Protein AF-0000000083457248 (afdb_homodimer)

Structure (mmCIF, N/CA/C/O backbone):
data_AF-0000000083457248-model_v1
#
loop_
_entity.id
_entity.type
_entity.pdbx_description
1 polymer 'Phospholipase A2 domain-containing protein'
#
loop_
_atom_site.group_PDB
_atom_site.id
_atom_site.type_symbol
_atom_site.label_atom_id
_atom_site.label_alt_id
_atom_site.label_comp_id
_atom_site.label_asym_id
_atom_site.label_entity_id
_atom_site.label_seq_id
_atom_site.pdbx_PDB_ins_code
_atom_site.Cartn_x
_atom_site.Cartn_y
_atom_site.Cartn_z
_atom_site.occupancy
_atom_site.B_iso_or_equiv
_atom_site.auth_seq_id
_atom_site.auth_comp_id
_atom_site.auth_asym_id
_atom_site.auth_atom_id
_atom_site.pdbx_PDB_model_num
ATOM 1 N N . MET A 1 1 ? 19.796 -11.471 4.676 1 51.72 1 MET A N 1
ATOM 2 C CA . MET A 1 1 ? 18.587 -11.641 5.477 1 51.72 1 MET A CA 1
ATOM 3 C C . MET A 1 1 ? 18.603 -10.715 6.689 1 51.72 1 MET A C 1
ATOM 5 O O . MET A 1 1 ? 17.587 -10.101 7.019 1 51.72 1 MET A O 1
ATOM 9 N N . GLU A 1 2 ? 19.819 -10.487 7.198 1 49.94 2 GLU A N 1
ATOM 10 C CA . GLU A 1 2 ? 19.95 -9.686 8.412 1 49.94 2 GLU A CA 1
ATOM 11 C C . GLU A 1 2 ? 19.546 -8.236 8.163 1 49.94 2 GLU A C 1
ATOM 13 O O . GLU A 1 2 ? 18.807 -7.647 8.955 1 49.94 2 GLU A O 1
ATOM 18 N N . ASN A 1 3 ? 19.919 -7.74 7.023 1 48.48 3 ASN A N 1
ATOM 19 C CA . ASN A 1 3 ? 19.598 -6.353 6.705 1 48.48 3 ASN A CA 1
ATOM 20 C C . ASN A 1 3 ? 18.102 -6.163 6.469 1 48.48 3 ASN A C 1
ATOM 22 O O . ASN A 1 3 ? 17.52 -5.171 6.909 1 48.48 3 ASN A O 1
ATOM 26 N N . ALA A 1 4 ? 17.496 -7.08 5.752 1 47.05 4 ALA A N 1
ATOM 27 C CA . ALA A 1 4 ? 16.052 -7.022 5.54 1 47.05 4 ALA A CA 1
ATOM 28 C C . ALA A 1 4 ? 15.299 -7.086 6.866 1 47.05 4 ALA A C 1
ATOM 30 O O . ALA A 1 4 ? 14.347 -6.334 7.084 1 47.05 4 ALA A O 1
ATOM 31 N N . VAL A 1 5 ? 15.745 -7.995 7.803 1 49.68 5 VAL A N 1
ATOM 32 C CA . VAL A 1 5 ? 15.13 -8.13 9.119 1 49.68 5 VAL A CA 1
ATOM 33 C C . VAL A 1 5 ? 15.301 -6.833 9.906 1 49.68 5 VAL A C 1
ATOM 35 O O . VAL A 1 5 ? 14.373 -6.383 10.583 1 49.68 5 VAL A O 1
ATOM 38 N N . LYS A 1 6 ? 16.463 -6.206 9.803 1 52.45 6 LYS A N 1
ATOM 39 C CA . LYS A 1 6 ? 16.695 -4.928 10.47 1 52.45 6 LYS A CA 1
ATOM 40 C C . LYS A 1 6 ? 15.748 -3.853 9.943 1 52.45 6 LYS A C 1
ATOM 42 O O . LYS A 1 6 ? 15.225 -3.047 10.714 1 52.45 6 LYS A O 1
ATOM 47 N N . VAL A 1 7 ? 15.564 -3.855 8.75 1 45.44 7 VAL A N 1
ATOM 48 C CA . VAL A 1 7 ? 14.623 -2.915 8.151 1 45.44 7 VAL A CA 1
ATOM 49 C C . VAL A 1 7 ? 13.222 -3.161 8.707 1 45.44 7 VAL A C 1
ATOM 51 O O . VAL A 1 7 ? 12.578 -2.24 9.215 1 45.44 7 VAL A O 1
ATOM 54 N N . LEU A 1 8 ? 12.804 -4.399 8.72 1 50.42 8 LEU A N 1
ATOM 55 C CA . LEU A 1 8 ? 11.463 -4.733 9.188 1 50.42 8 LEU A CA 1
ATOM 56 C C . LEU A 1 8 ? 11.296 -4.371 10.66 1 50.42 8 LEU A C 1
ATOM 58 O O . LEU A 1 8 ? 10.253 -3.851 11.061 1 50.42 8 LEU A O 1
ATOM 62 N N . ASN A 1 9 ? 12.305 -4.613 11.473 1 51.41 9 ASN A N 1
ATOM 63 C CA . ASN A 1 9 ? 12.279 -4.27 12.891 1 51.41 9 ASN A CA 1
ATOM 64 C C . ASN A 1 9 ? 12.183 -2.761 13.1 1 51.41 9 ASN A C 1
ATOM 66 O O . ASN A 1 9 ? 11.45 -2.298 13.976 1 51.41 9 ASN A O 1
ATOM 70 N N . LYS A 1 10 ? 13.002 -1.998 12.481 1 47.36 10 LYS A N 1
ATOM 71 C CA . LYS A 1 10 ? 12.948 -0.542 12.575 1 47.36 10 LYS A CA 1
ATOM 72 C C . LYS A 1 10 ? 11.576 -0.015 12.167 1 47.36 10 LYS A C 1
ATOM 74 O O . LYS A 1 10 ? 11.034 0.886 12.811 1 47.36 10 LYS A O 1
ATOM 79 N N . LEU A 1 11 ? 11.058 -0.608 11.217 1 48.73 11 LEU A N 1
ATOM 80 C CA . LEU A 1 11 ? 9.73 -0.2 10.772 1 48.73 11 LEU A CA 1
ATOM 81 C C . LEU A 1 11 ? 8.672 -0.574 11.804 1 48.73 11 LEU A C 1
ATOM 83 O O . LEU A 1 11 ? 7.703 0.163 12 1 48.73 11 LEU A O 1
ATOM 87 N N . SER A 1 12 ? 8.696 -1.673 12.53 1 50.08 12 SER A N 1
ATOM 88 C CA . SER A 1 12 ? 7.761 -2.109 13.562 1 50.08 12 SER A CA 1
ATOM 89 C C . SER A 1 12 ? 7.806 -1.186 14.775 1 50.08 12 SER A C 1
ATOM 91 O O . SER A 1 12 ? 6.822 -1.066 15.507 1 50.08 12 SER A O 1
ATOM 93 N N . GLU A 1 13 ? 8.868 -0.61 15.12 1 46.78 13 GLU A N 1
ATOM 94 C CA . GLU A 1 13 ? 8.998 0.316 16.241 1 46.78 13 GLU A CA 1
ATOM 95 C C . GLU A 1 13 ? 8.121 1.549 16.042 1 46.78 13 GLU A C 1
ATOM 97 O O . GLU A 1 13 ? 7.734 2.204 17.012 1 46.78 13 GLU A O 1
ATOM 102 N N . VAL A 1 14 ? 7.92 1.913 14.991 1 41.37 14 VAL A N 1
ATOM 103 C CA . VAL A 1 14 ? 7.097 3.089 14.731 1 41.37 14 VAL A CA 1
ATOM 104 C C . VAL A 1 14 ? 5.629 2.761 14.994 1 41.37 14 VAL A C 1
ATOM 106 O O . VAL A 1 14 ? 4.819 3.66 15.231 1 41.37 14 VAL A O 1
ATOM 109 N N . GLN A 1 15 ? 5.268 1.476 15.22 1 46.88 15 GLN A N 1
ATOM 110 C CA . GLN A 1 15 ? 3.876 1.071 15.384 1 46.88 15 GLN A CA 1
ATOM 111 C C . GLN A 1 15 ? 3.34 1.486 16.752 1 46.88 15 GLN A C 1
ATOM 113 O O . GLN A 1 15 ? 2.126 1.559 16.952 1 46.88 15 GLN A O 1
ATOM 118 N N . GLY A 1 16 ? 4.149 1.841 17.706 1 41.13 16 GLY A N 1
ATOM 119 C CA . GLY A 1 16 ? 3.659 2.16 19.037 1 41.13 16 GLY A CA 1
ATOM 120 C C . GLY A 1 16 ? 2.771 3.39 19.067 1 41.13 16 GLY A C 1
ATOM 121 O O . GLY A 1 16 ? 2.159 3.695 20.093 1 41.13 16 GLY A O 1
ATOM 122 N N . HIS A 1 17 ? 2.788 4.233 18.111 1 49.36 17 HIS A N 1
ATOM 123 C CA . HIS A 1 17 ? 1.89 5.372 18.264 1 49.36 17 HIS A CA 1
ATOM 124 C C . HIS A 1 17 ? 0.717 5.283 17.294 1 49.36 17 HIS A C 1
ATOM 126 O O . HIS A 1 17 ? 0.671 6.012 16.3 1 49.36 17 HIS A O 1
ATOM 132 N N . ILE A 1 18 ? -0.181 4.401 17.653 1 53.66 18 ILE A N 1
ATOM 133 C CA . ILE A 1 18 ? -1.34 3.949 16.892 1 53.66 18 ILE A CA 1
ATOM 134 C C . ILE A 1 18 ? -2.168 5.153 16.449 1 53.66 18 ILE A C 1
ATOM 136 O O . ILE A 1 18 ? -2.651 5.199 15.315 1 53.66 18 ILE A O 1
ATOM 140 N N . SER A 1 19 ? -2.276 6.121 17.368 1 56.09 19 SER A N 1
ATOM 141 C CA . SER A 1 19 ? -3.11 7.267 17.02 1 56.09 19 SER A CA 1
ATOM 142 C C . SER A 1 19 ? -2.55 8.011 15.812 1 56.09 19 SER A C 1
ATOM 144 O O . SER A 1 19 ? -3.308 8.5 14.971 1 56.09 19 SER A O 1
ATOM 146 N N . SER A 1 20 ? -1.204 8.115 15.774 1 56.7 20 SER A N 1
ATOM 147 C CA . SER A 1 20 ? -0.611 8.902 14.699 1 56.7 20 SER A CA 1
ATOM 148 C C . SER A 1 20 ? -0.716 8.179 13.36 1 56.7 20 SER A C 1
ATOM 150 O O . SER A 1 20 ? -0.696 8.813 12.303 1 56.7 20 SER A O 1
ATOM 152 N N . ILE A 1 21 ? -0.746 6.907 13.519 1 58.06 21 ILE A N 1
ATOM 153 C CA . ILE A 1 21 ? -0.789 6.174 12.259 1 58.06 21 ILE A CA 1
ATOM 154 C C . ILE A 1 21 ? -2.232 6.065 11.773 1 58.06 21 ILE A C 1
ATOM 156 O O . ILE A 1 21 ? -2.479 5.817 10.591 1 58.06 21 ILE A O 1
ATOM 160 N N . ALA A 1 22 ? -3.116 6.318 12.758 1 57.24 22 ALA A N 1
ATOM 161 C CA . ALA A 1 22 ? -4.524 6.234 12.378 1 57.24 22 ALA A CA 1
ATOM 162 C C . ALA A 1 22 ? -4.936 7.434 11.532 1 57.24 22 ALA A C 1
ATOM 164 O O . ALA A 1 22 ? -6.011 7.436 10.927 1 57.24 22 ALA A O 1
ATOM 165 N N . GLU A 1 23 ? -4.025 8.552 11.608 1 55.45 23 GLU A N 1
ATOM 166 C CA . GLU A 1 23 ? -4.466 9.795 10.982 1 55.45 23 GLU A CA 1
ATOM 167 C C . GLU A 1 23 ? -5.166 9.526 9.654 1 55.45 23 GLU A C 1
ATOM 169 O O . GLU A 1 23 ? -4.761 8.638 8.901 1 55.45 23 GLU A O 1
ATOM 174 N N . GLU A 1 24 ? -6.515 10.035 9.577 1 54.25 24 GLU A N 1
ATOM 175 C CA . GLU A 1 24 ? -7.751 9.928 8.807 1 54.25 24 GLU A CA 1
ATOM 176 C C . GLU A 1 24 ? -7.478 10.027 7.309 1 54.25 24 GLU A C 1
ATOM 178 O O . GLU A 1 24 ? -7.677 9.06 6.571 1 54.25 24 GLU A O 1
ATOM 183 N N . GLU A 1 25 ? -7.457 11.24 6.719 1 62.24 25 GLU A N 1
ATOM 184 C CA . GLU A 1 25 ? -7.386 11.548 5.294 1 62.24 25 GLU A CA 1
ATOM 185 C C . GLU A 1 25 ? -5.989 12.018 4.899 1 62.24 25 GLU A C 1
ATOM 187 O O . GLU A 1 25 ? -5.51 13.04 5.395 1 62.24 25 GLU A O 1
ATOM 192 N N . CYS A 1 26 ? -5.201 11.1 4.423 1 83.27 26 CYS A N 1
ATOM 193 C CA . CYS A 1 26 ? -3.853 11.499 4.036 1 83.27 26 CYS A CA 1
ATOM 194 C C . CYS A 1 26 ? -3.886 12.439 2.837 1 83.27 26 CYS A C 1
ATOM 196 O O . CYS A 1 26 ? -3.282 12.154 1.802 1 83.27 26 CYS A O 1
ATOM 198 N N . ILE A 1 27 ? -4.779 13.445 2.868 1 87.1 27 ILE A N 1
ATOM 199 C CA . ILE A 1 27 ? -4.908 14.512 1.882 1 87.1 27 ILE A CA 1
ATOM 200 C C . ILE A 1 27 ? -4.675 15.865 2.551 1 87.1 27 ILE A C 1
ATOM 202 O O . ILE A 1 27 ? -5.322 16.19 3.55 1 87.1 27 ILE A O 1
ATOM 206 N N . PHE A 1 28 ? -3.81 16.588 2.068 1 91.33 28 PHE A N 1
ATOM 207 C CA . PHE A 1 28 ? -3.565 17.934 2.573 1 91.33 28 PHE A CA 1
ATOM 208 C C . PHE A 1 28 ? -4.614 18.908 2.049 1 91.33 28 PHE A C 1
ATOM 210 O O . PHE A 1 28 ? -4.856 18.978 0.843 1 91.33 28 PHE A O 1
ATOM 217 N N . LYS A 1 29 ? -5.22 19.533 2.984 1 90.28 29 LYS A N 1
ATOM 218 C CA . LYS A 1 29 ? -6.236 20.526 2.65 1 90.28 29 LYS A CA 1
ATOM 219 C C . LYS A 1 29 ? -5.976 21.844 3.373 1 90.28 29 LYS A C 1
ATOM 221 O O . LYS A 1 29 ? -5.547 21.85 4.529 1 90.28 29 LYS A O 1
ATOM 226 N N . CYS A 1 30 ? -6.332 22.857 2.682 1 92.68 30 CYS A N 1
ATOM 227 C CA . CYS A 1 30 ? -6.294 24.165 3.326 1 92.68 30 CYS A CA 1
ATOM 228 C C . CYS A 1 30 ? -7.49 24.351 4.253 1 92.68 30 CYS A C 1
ATOM 230 O O . CYS A 1 30 ? -8.595 23.902 3.944 1 92.68 30 CYS A O 1
ATOM 232 N N . PRO A 1 31 ? -7.278 25.033 5.346 1 86.63 31 PRO A N 1
ATOM 233 C CA . PRO A 1 31 ? -8.36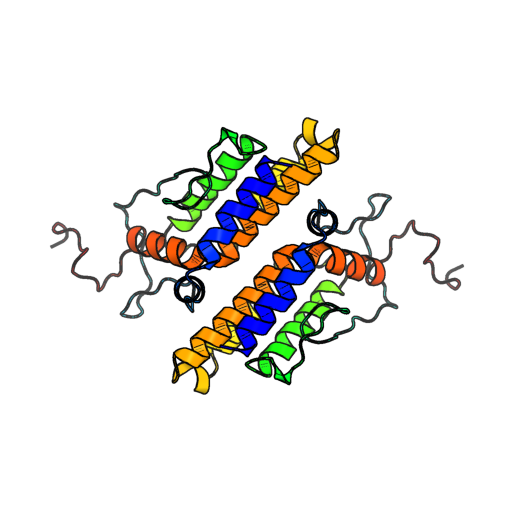1 25.231 6.312 1 86.63 31 PRO A CA 1
ATOM 234 C C . PRO A 1 31 ? -9.581 25.916 5.699 1 86.63 31 PRO A C 1
ATOM 236 O O . PRO A 1 31 ? -10.716 25.618 6.078 1 86.63 31 PRO A O 1
ATOM 239 N N . ASP A 1 32 ? -9.366 26.739 4.694 1 85.43 32 ASP A N 1
ATOM 240 C CA . ASP A 1 32 ? -10.469 27.486 4.097 1 85.43 32 ASP A CA 1
ATOM 241 C C . ASP A 1 32 ? -11.082 26.72 2.927 1 85.43 32 ASP A C 1
ATOM 243 O O . ASP A 1 32 ? -11.985 27.222 2.254 1 85.43 32 ASP A O 1
ATOM 247 N N . GLY A 1 33 ? -10.465 25.572 2.665 1 88.5 33 GLY A N 1
ATOM 248 C CA . GLY A 1 33 ? -11.012 24.756 1.593 1 88.5 33 GLY A CA 1
ATOM 249 C C . GLY A 1 33 ? -10.414 25.076 0.236 1 88.5 33 GLY A C 1
ATOM 250 O O . GLY A 1 33 ? -10.681 24.38 -0.746 1 88.5 33 GLY A O 1
ATOM 251 N N . SER A 1 34 ? -9.606 26.126 0.169 1 90.68 34 SER A N 1
ATOM 252 C CA . SER A 1 34 ? -8.959 26.468 -1.094 1 90.68 34 SER A CA 1
ATOM 253 C C . SER A 1 34 ? -7.916 25.425 -1.481 1 90.68 34 SER A C 1
ATOM 255 O O . SER A 1 34 ? -7.398 24.708 -0.622 1 90.68 34 SER A O 1
ATOM 257 N N . PRO A 1 35 ? -7.709 25.321 -2.662 1 92.36 35 PRO A N 1
ATOM 258 C CA . PRO A 1 35 ? -6.662 24.384 -3.077 1 92.36 35 PRO A CA 1
ATOM 259 C C . PRO A 1 35 ? -5.262 24.853 -2.688 1 92.36 35 PRO A C 1
ATOM 261 O O . PRO A 1 35 ? -4.934 26.031 -2.853 1 92.36 35 PRO A O 1
ATOM 264 N N . PRO A 1 36 ? -4.571 23.96 -2.074 1 95.12 36 PRO A N 1
ATOM 265 C CA . PRO A 1 36 ? -3.178 24.324 -1.802 1 95.12 36 PRO A CA 1
ATOM 266 C C . PRO A 1 36 ? -2.404 24.684 -3.068 1 95.12 36 PRO A C 1
ATOM 268 O O . PRO A 1 36 ? -2.636 24.094 -4.126 1 95.12 36 PRO A O 1
ATOM 271 N N . LYS A 1 37 ? -1.54 25.694 -2.968 1 95.38 37 LYS A N 1
ATOM 272 C CA . LYS A 1 37 ? -0.675 26.107 -4.069 1 95.38 37 LYS A CA 1
ATOM 273 C C . LYS A 1 37 ? 0.792 25.837 -3.748 1 95.38 37 LYS A C 1
ATOM 275 O O . LYS A 1 37 ? 1.198 25.891 -2.586 1 95.38 37 LYS A O 1
ATOM 280 N N . ARG A 1 38 ? 1.514 25.669 -4.801 1 95.52 38 ARG A N 1
ATOM 281 C CA . ARG A 1 38 ? 2.931 25.369 -4.622 1 95.52 38 ARG A CA 1
ATOM 282 C C . ARG A 1 38 ? 3.654 26.525 -3.937 1 95.52 38 ARG A C 1
ATOM 284 O O . ARG A 1 38 ? 3.486 27.684 -4.322 1 95.52 38 ARG A O 1
ATOM 291 N N . ASN A 1 39 ? 4.397 26.212 -2.949 1 94.55 39 ASN A N 1
ATOM 292 C CA . ASN A 1 39 ? 5.312 27.172 -2.341 1 94.55 39 ASN A CA 1
ATOM 293 C C . ASN A 1 39 ? 6.582 27.339 -3.171 1 94.55 39 ASN A C 1
ATOM 295 O O . ASN A 1 39 ? 7.471 26.486 -3.132 1 94.55 39 ASN A O 1
ATOM 299 N N . LYS A 1 40 ? 6.753 28.397 -3.89 1 91.65 40 LYS A N 1
ATOM 300 C CA . LYS A 1 40 ? 7.864 28.619 -4.812 1 91.65 40 LYS A CA 1
ATOM 301 C C . LYS A 1 40 ? 9.186 28.74 -4.061 1 91.65 40 LYS A C 1
ATOM 303 O O . LYS A 1 40 ? 10.258 28.622 -4.657 1 91.65 40 LYS A O 1
ATOM 308 N N . TYR A 1 41 ? 9.082 28.966 -2.73 1 92.47 41 TYR A N 1
ATOM 309 C CA . TYR A 1 41 ? 10.291 29.184 -1.945 1 92.47 41 TYR A CA 1
ATOM 310 C C . TYR A 1 41 ? 10.733 27.898 -1.256 1 92.47 41 TYR A C 1
ATOM 312 O O . TYR A 1 41 ? 11.769 27.869 -0.587 1 92.47 41 TYR A O 1
ATOM 320 N N . TYR A 1 42 ? 9.896 26.892 -1.33 1 94.02 42 TYR A N 1
ATOM 321 C CA . TYR A 1 42 ? 10.23 25.614 -0.712 1 94.02 42 TYR A CA 1
ATOM 322 C C . TYR A 1 42 ? 10.998 24.723 -1.682 1 94.02 42 TYR A C 1
ATOM 324 O O . TYR A 1 42 ? 10.608 24.579 -2.843 1 94.02 42 TYR A O 1
ATOM 332 N N . LYS A 1 43 ? 12.078 24.229 -1.206 1 94.04 43 LYS A N 1
ATOM 333 C CA . LYS A 1 43 ? 12.856 23.263 -1.976 1 94.04 43 LYS A CA 1
ATOM 334 C C . LYS A 1 43 ? 12.774 21.872 -1.354 1 94.04 43 LYS A C 1
ATOM 336 O O . LYS A 1 43 ? 13.145 21.682 -0.194 1 94.04 43 LYS A O 1
ATOM 341 N N . ALA A 1 44 ? 12.319 20.913 -2.093 1 93.32 44 ALA A N 1
ATOM 342 C CA . ALA A 1 44 ? 12.189 19.538 -1.617 1 93.32 44 ALA A CA 1
ATOM 343 C C . ALA A 1 44 ? 13.54 18.98 -1.179 1 93.32 44 ALA A C 1
ATOM 345 O O . ALA A 1 44 ? 14.561 19.232 -1.822 1 93.32 44 ALA A O 1
ATOM 346 N N . ALA A 1 45 ? 13.509 18.25 -0.097 1 89.91 45 ALA A N 1
ATOM 347 C CA . ALA A 1 45 ? 14.731 17.653 0.434 1 89.91 45 ALA A CA 1
ATOM 348 C C . ALA A 1 45 ? 14.647 16.129 0.422 1 89.91 45 ALA A C 1
ATOM 350 O O . ALA A 1 45 ? 13.555 15.56 0.485 1 89.91 45 ALA A O 1
ATOM 351 N N . THR A 1 46 ? 15.788 15.527 0.247 1 90.52 46 THR A N 1
ATOM 352 C CA . THR A 1 46 ? 15.917 14.077 0.339 1 90.52 46 THR A CA 1
ATOM 353 C C . THR A 1 46 ? 16.737 13.684 1.564 1 90.52 46 THR A C 1
ATOM 355 O O . THR A 1 46 ? 17.67 14.393 1.947 1 90.52 46 THR A O 1
ATOM 358 N N . ASN A 1 47 ? 16.425 12.657 2.199 1 82.84 47 ASN A N 1
ATOM 359 C CA . ASN A 1 47 ? 17.189 12.245 3.371 1 82.84 47 ASN A CA 1
ATOM 360 C C . ASN A 1 47 ? 17.452 10.742 3.369 1 82.84 47 ASN A C 1
ATOM 362 O O . ASN A 1 47 ? 17.705 10.15 4.42 1 82.84 47 ASN A O 1
ATOM 366 N N . GLY A 1 48 ? 17.338 10.096 2.163 1 84.66 48 GLY A N 1
ATOM 367 C CA . GLY A 1 48 ? 17.593 8.666 2.093 1 84.66 48 GLY A CA 1
ATOM 368 C C . GLY A 1 48 ? 16.422 7.827 2.568 1 84.66 48 GLY A C 1
ATOM 369 O O . GLY A 1 48 ? 15.271 8.261 2.496 1 84.66 48 GLY A O 1
ATOM 370 N N . CYS A 1 49 ? 16.758 6.615 2.963 1 83.44 49 CYS A N 1
ATOM 371 C CA . CYS A 1 49 ? 15.705 5.676 3.333 1 83.44 49 CYS A CA 1
ATOM 372 C C . CYS A 1 49 ? 15.412 5.747 4.827 1 83.44 49 CYS A C 1
ATOM 374 O O . CYS A 1 49 ? 16.332 5.855 5.64 1 83.44 49 CYS A O 1
ATOM 376 N N . GLY A 1 50 ? 14.026 5.845 5.099 1 77.31 50 GLY A N 1
ATOM 377 C CA . GLY A 1 50 ? 13.572 5.913 6.479 1 77.31 50 GLY A CA 1
ATOM 378 C C . GLY A 1 50 ? 13.114 7.3 6.888 1 77.31 50 GLY A C 1
ATOM 379 O O . GLY A 1 50 ? 13.478 8.293 6.254 1 77.31 50 GLY A O 1
ATOM 380 N N . PRO A 1 51 ? 12.273 7.322 7.964 1 70.12 51 PRO A N 1
ATOM 381 C CA . PRO A 1 51 ? 11.861 8.64 8.452 1 70.12 51 PRO A CA 1
ATOM 382 C C . PRO A 1 51 ? 12.995 9.395 9.142 1 70.12 51 PRO A C 1
ATOM 384 O O . PRO A 1 51 ? 14.035 8.807 9.449 1 70.12 51 PRO A O 1
ATOM 387 N N . GLU A 1 52 ? 12.877 10.747 9.232 1 67.45 52 GLU A N 1
ATOM 388 C CA . GLU A 1 52 ? 13.904 11.596 9.828 1 67.45 52 GLU A CA 1
ATOM 389 C C . GLU A 1 52 ? 14.424 11 11.133 1 67.45 52 GLU A C 1
ATOM 391 O O . GLU A 1 52 ? 15.634 10.959 11.365 1 67.45 52 GLU A O 1
ATOM 396 N N . GLY A 1 53 ? 13.766 10.413 11.937 1 59.53 53 GLY A N 1
ATOM 397 C CA . GLY A 1 53 ? 14.171 9.863 13.221 1 59.53 53 GLY A CA 1
ATOM 398 C C . GLY A 1 53 ? 14.518 8.388 13.155 1 59.53 53 GLY A C 1
ATOM 399 O O . GLY A 1 53 ? 15.015 7.817 14.128 1 59.53 53 GLY A O 1
ATOM 400 N N . ALA A 1 54 ? 14.458 7.796 12.066 1 66.47 54 ALA A N 1
ATOM 401 C CA . ALA A 1 54 ? 14.738 6.373 11.893 1 66.47 54 ALA A CA 1
ATOM 402 C C . ALA A 1 54 ? 15.295 6.089 10.501 1 66.47 54 ALA A C 1
ATOM 404 O O . ALA A 1 54 ? 14.839 5.167 9.819 1 66.47 54 ALA A O 1
ATOM 405 N N . LYS A 1 55 ? 16.367 6.85 10.216 1 73.98 55 LYS A N 1
ATOM 406 C CA . LYS A 1 55 ? 17.002 6.672 8.914 1 73.98 55 LYS A CA 1
ATOM 407 C C . LYS A 1 55 ? 17.716 5.326 8.83 1 73.98 55 LYS A C 1
ATOM 409 O O . LYS A 1 55 ? 18.349 4.891 9.795 1 73.98 55 LYS A O 1
ATOM 414 N N . VAL A 1 56 ? 17.539 4.7 7.758 1 70.06 56 VAL A N 1
ATOM 415 C CA . VAL A 1 56 ? 18.25 3.452 7.496 1 70.06 56 VAL A CA 1
ATOM 416 C C . VAL A 1 56 ? 19.574 3.749 6.797 1 70.06 56 VAL A C 1
ATOM 418 O O . VAL A 1 56 ? 19.601 4.417 5.761 1 70.06 56 VAL A O 1
ATOM 421 N N . ASP A 1 57 ? 20.587 3.289 7.459 1 69.55 57 ASP A N 1
ATOM 422 C CA . ASP A 1 57 ? 21.905 3.461 6.856 1 69.55 57 ASP A CA 1
ATOM 423 C C . ASP A 1 57 ? 22 2.724 5.523 1 69.55 57 ASP A C 1
ATOM 425 O O . ASP A 1 57 ? 21.575 1.572 5.413 1 69.55 57 ASP A O 1
ATOM 429 N N . ASN A 1 58 ? 22.58 3.434 4.613 1 68.11 58 ASN A N 1
ATOM 430 C CA . ASN A 1 58 ? 22.746 2.866 3.279 1 68.11 58 ASN A CA 1
ATOM 431 C C . ASN A 1 58 ? 23.473 1.526 3.327 1 68.11 58 ASN A C 1
ATOM 433 O O . ASN A 1 58 ? 23.2 0.637 2.518 1 68.11 58 ASN A O 1
ATOM 437 N N . ALA A 1 59 ? 24.271 1.4 4.304 1 64.92 59 ALA A N 1
ATOM 438 C CA . ALA A 1 59 ? 25.074 0.186 4.431 1 64.92 59 ALA A CA 1
ATOM 439 C C . ALA A 1 59 ? 24.196 -1.023 4.74 1 64.92 59 ALA A C 1
ATOM 441 O O . ALA A 1 59 ? 24.598 -2.165 4.509 1 64.92 59 ALA A O 1
ATOM 442 N N . TYR A 1 60 ? 23.076 -0.696 5.172 1 62.68 60 TYR A N 1
ATOM 443 C CA . TYR A 1 60 ? 22.18 -1.785 5.546 1 62.68 60 TYR A CA 1
ATOM 444 C C . TYR A 1 60 ? 21.197 -2.093 4.423 1 62.68 60 TYR A C 1
ATOM 446 O O . TYR A 1 60 ? 20.424 -3.049 4.513 1 62.68 60 TYR A O 1
ATOM 454 N N . LEU A 1 61 ? 21.352 -1.221 3.414 1 69.94 61 LEU A N 1
ATOM 455 C CA . LEU A 1 61 ? 20.465 -1.477 2.285 1 69.94 61 LEU A CA 1
ATOM 456 C C . LEU A 1 61 ? 21.04 -2.556 1.374 1 69.94 61 LEU A C 1
ATOM 458 O O . LEU A 1 61 ? 22.238 -2.552 1.078 1 69.94 61 LEU A O 1
ATOM 462 N N . PRO A 1 62 ? 20.249 -3.441 1.023 1 64.63 62 PRO A N 1
ATOM 463 C CA . PRO A 1 62 ? 20.762 -4.519 0.175 1 64.63 62 PRO A CA 1
ATOM 464 C C . PRO A 1 62 ? 21.44 -4.002 -1.092 1 64.63 62 PRO A C 1
ATOM 466 O O . PRO A 1 62 ? 22.372 -4.632 -1.599 1 64.63 62 PRO A O 1
ATOM 469 N N . PHE A 1 63 ? 20.834 -2.823 -1.572 1 70.54 63 PHE A N 1
ATOM 470 C CA . PHE A 1 63 ? 21.416 -2.315 -2.809 1 70.54 63 PHE A CA 1
ATOM 471 C C . PHE A 1 63 ? 21.366 -0.792 -2.844 1 70.54 63 PHE A C 1
ATOM 473 O O . PHE A 1 63 ? 20.389 -0.187 -2.395 1 70.54 63 PHE A O 1
ATOM 480 N N . ASP A 1 64 ? 22.466 -0.29 -3.375 1 69.23 64 ASP A N 1
ATOM 481 C CA . ASP A 1 64 ? 22.593 1.159 -3.493 1 69.23 64 ASP A CA 1
ATOM 482 C C . ASP A 1 64 ? 21.426 1.75 -4.28 1 69.23 64 ASP A C 1
ATOM 484 O O . ASP A 1 64 ? 21.004 2.879 -4.021 1 69.23 64 ASP A O 1
ATOM 488 N N . GLY A 1 65 ? 20.95 0.956 -5.13 1 79.58 65 GLY A N 1
ATOM 489 C CA . GLY A 1 65 ? 19.845 1.446 -5.937 1 79.58 65 GLY A CA 1
ATOM 490 C C . GLY A 1 65 ? 18.603 1.758 -5.123 1 79.58 65 GLY A C 1
ATOM 491 O O . GLY A 1 65 ? 17.802 2.613 -5.507 1 79.58 65 GLY A O 1
ATOM 492 N N . MET A 1 66 ? 18.58 1.306 -3.928 1 85.93 66 MET A N 1
ATOM 493 C CA . MET A 1 66 ? 17.398 1.541 -3.103 1 85.93 66 MET A CA 1
ATOM 494 C C . MET A 1 66 ? 17.383 2.969 -2.567 1 85.93 66 MET A C 1
ATOM 496 O O . MET A 1 66 ? 16.318 3.57 -2.419 1 85.93 66 MET A O 1
ATOM 500 N N . THR A 1 67 ? 18.524 3.516 -2.382 1 88.64 67 THR A N 1
ATOM 501 C CA . THR A 1 67 ? 18.605 4.894 -1.909 1 88.64 67 THR A CA 1
ATOM 502 C C . THR A 1 67 ? 18.017 5.855 -2.939 1 88.64 67 THR A C 1
ATOM 504 O O . THR A 1 67 ? 17.374 6.842 -2.578 1 88.64 67 THR A O 1
ATOM 507 N N . LYS A 1 68 ? 18.279 5.567 -4.191 1 92.88 68 LYS A N 1
ATOM 508 C CA . LYS A 1 68 ? 17.7 6.401 -5.24 1 92.88 68 LYS A CA 1
ATOM 509 C C . LYS A 1 68 ? 16.175 6.378 -5.182 1 92.88 68 LYS A C 1
ATOM 511 O O . LYS A 1 68 ? 15.528 7.419 -5.315 1 92.88 68 LYS A O 1
ATOM 516 N N . CYS A 1 69 ? 15.633 5.182 -4.969 1 94.34 69 CYS A N 1
ATOM 517 C CA . CYS A 1 69 ? 14.185 5.055 -4.838 1 94.34 69 CYS A CA 1
ATOM 518 C C . CYS A 1 69 ? 13.674 5.844 -3.639 1 94.34 69 CYS A C 1
ATOM 520 O O . CYS A 1 69 ? 12.648 6.52 -3.727 1 94.34 69 CYS A O 1
ATOM 522 N N . CYS A 1 70 ? 14.375 5.8 -2.562 1 93.31 70 CYS A N 1
ATOM 523 C CA . CYS A 1 70 ? 13.994 6.519 -1.351 1 93.31 70 CYS A CA 1
ATOM 524 C C . CYS A 1 70 ? 14.008 8.025 -1.585 1 93.31 70 CYS A C 1
ATOM 526 O O . CYS A 1 70 ? 13.077 8.728 -1.187 1 93.31 70 CYS A O 1
ATOM 528 N N . ASN A 1 71 ? 15.05 8.523 -2.233 1 94.51 71 ASN A N 1
ATOM 529 C CA . ASN A 1 71 ? 15.164 9.949 -2.52 1 94.51 71 ASN A CA 1
ATOM 530 C C . ASN A 1 71 ? 14.041 10.428 -3.435 1 94.51 71 ASN A C 1
ATOM 532 O O . ASN A 1 71 ? 13.475 11.502 -3.22 1 94.51 71 ASN A O 1
ATOM 536 N N . GLU A 1 72 ? 13.743 9.698 -4.442 1 96.47 72 GLU A N 1
ATOM 537 C CA . GLU A 1 72 ? 12.634 10.049 -5.323 1 96.47 72 GLU A CA 1
ATOM 538 C C . GLU A 1 72 ? 11.311 10.073 -4.563 1 96.47 72 GLU A C 1
ATOM 540 O O . GLU A 1 72 ? 10.455 10.922 -4.821 1 96.47 72 GLU A O 1
ATOM 545 N N . HIS A 1 73 ? 11.179 9.173 -3.633 1 96.66 73 HIS A N 1
ATOM 546 C CA . HIS A 1 73 ? 9.992 9.119 -2.787 1 96.66 73 HIS A CA 1
ATOM 547 C C . HIS A 1 73 ? 9.888 10.358 -1.903 1 96.66 73 HIS A C 1
ATOM 549 O O . HIS A 1 73 ? 8.809 10.939 -1.766 1 96.66 73 HIS A O 1
ATOM 555 N N . ASP A 1 74 ? 11.029 10.766 -1.354 1 95.64 74 ASP A N 1
ATOM 556 C CA . ASP A 1 74 ? 11.065 11.996 -0.57 1 95.64 74 ASP A CA 1
ATOM 557 C C . ASP A 1 74 ? 10.591 13.19 -1.397 1 95.64 74 ASP A C 1
ATOM 559 O O . ASP A 1 74 ? 9.778 13.99 -0.931 1 95.64 74 ASP A O 1
ATOM 563 N N . ILE A 1 75 ? 11.102 13.292 -2.598 1 97.54 75 ILE A N 1
ATOM 564 C CA . ILE A 1 75 ? 10.753 14.403 -3.476 1 97.54 75 ILE A CA 1
ATOM 565 C C . ILE A 1 75 ? 9.258 14.365 -3.786 1 97.54 75 ILE A C 1
ATOM 567 O O . ILE A 1 75 ? 8.595 15.405 -3.801 1 97.54 75 ILE A O 1
ATOM 571 N N . CYS A 1 76 ? 8.74 13.221 -4.03 1 97.92 76 CYS A N 1
ATOM 572 C CA . CYS A 1 76 ? 7.314 13.076 -4.303 1 97.92 76 CYS A CA 1
ATOM 573 C C . CYS A 1 76 ? 6.48 13.598 -3.14 1 97.92 76 CYS A C 1
ATOM 575 O O . CYS A 1 76 ? 5.562 14.396 -3.337 1 97.92 76 CYS A O 1
ATOM 577 N N . TYR A 1 77 ? 6.794 13.22 -1.927 1 96.44 77 TYR A N 1
ATOM 578 C CA . TYR A 1 77 ? 6.103 13.682 -0.728 1 96.44 77 TYR A CA 1
ATOM 579 C C . TYR A 1 77 ? 6.202 15.197 -0.592 1 96.44 77 TYR A C 1
ATOM 581 O O . TYR A 1 77 ? 5.26 15.848 -0.135 1 96.44 77 TYR A O 1
ATOM 589 N N . GLU A 1 78 ? 7.35 15.735 -1.006 1 97 78 GLU A N 1
ATOM 590 C CA . GLU A 1 78 ? 7.641 17.151 -0.806 1 97 78 GLU A CA 1
ATOM 591 C C . GLU A 1 78 ? 7.18 17.984 -1.999 1 97 78 GLU A C 1
ATOM 593 O O . GLU A 1 78 ? 7.521 19.163 -2.109 1 97 78 GLU A O 1
ATOM 598 N N . THR A 1 79 ? 6.545 17.452 -2.911 1 97.5 79 THR A N 1
ATOM 599 C CA . THR A 1 79 ? 5.954 18.186 -4.025 1 97.5 79 THR A CA 1
ATOM 600 C C . THR A 1 79 ? 4.477 18.468 -3.764 1 97.5 79 THR A C 1
ATOM 602 O O . THR A 1 79 ? 3.689 17.542 -3.564 1 97.5 79 THR A O 1
ATOM 605 N N . CYS A 1 80 ? 4.124 19.687 -3.78 1 97.08 80 CYS A N 1
ATOM 606 C CA . CYS A 1 80 ? 2.78 20.136 -3.436 1 97.08 80 CYS A CA 1
ATOM 607 C C . CYS A 1 80 ? 1.735 19.443 -4.302 1 97.08 80 CYS A C 1
ATOM 609 O O . CYS A 1 80 ? 1.873 19.389 -5.525 1 97.08 80 CYS A O 1
ATOM 611 N N . ASN A 1 81 ? 0.719 18.806 -3.721 1 95.66 81 ASN A N 1
ATOM 612 C CA . ASN A 1 81 ? -0.485 18.252 -4.331 1 95.66 81 ASN A CA 1
ATOM 613 C C . ASN A 1 81 ? -0.224 16.877 -4.939 1 95.66 81 ASN A C 1
ATOM 615 O O . ASN A 1 81 ? -1.105 16.3 -5.58 1 95.66 81 ASN A O 1
ATOM 619 N N . LYS A 1 82 ? 0.931 16.402 -4.766 1 97.12 82 LYS A N 1
ATOM 620 C CA . LYS A 1 82 ? 1.107 15.006 -5.155 1 97.12 82 LYS A CA 1
ATOM 621 C C . LYS A 1 82 ? 0.266 14.082 -4.279 1 97.12 82 LYS A C 1
ATOM 623 O O . LYS A 1 82 ? 0.077 14.347 -3.09 1 97.12 82 LYS A O 1
ATOM 628 N N . ASP A 1 83 ? -0.161 13.044 -4.909 1 95.29 83 ASP A N 1
ATOM 629 C CA . ASP A 1 83 ? -0.989 12.063 -4.214 1 95.29 83 ASP A CA 1
ATOM 630 C C . ASP A 1 83 ? -0.129 11.07 -3.436 1 95.29 83 ASP A C 1
ATOM 632 O O . ASP A 1 83 ? 0.76 10.432 -4.005 1 95.29 83 ASP A O 1
ATOM 636 N N . LYS A 1 84 ? -0.409 10.918 -2.218 1 95.5 84 LYS A N 1
ATOM 637 C CA . LYS A 1 84 ? 0.396 10.067 -1.347 1 95.5 84 LYS A CA 1
ATOM 638 C C . LYS A 1 84 ? 0.436 8.632 -1.865 1 95.5 84 LYS A C 1
ATOM 640 O O . LYS A 1 84 ? 1.5 8.01 -1.904 1 95.5 84 LYS A O 1
ATOM 645 N N . ASP A 1 85 ? -0.735 8.061 -2.216 1 93.44 85 ASP A N 1
ATOM 646 C CA . ASP A 1 85 ? -0.811 6.666 -2.637 1 93.44 85 ASP A CA 1
ATOM 647 C C . ASP A 1 85 ? -0.05 6.443 -3.942 1 93.44 85 ASP A C 1
ATOM 649 O O . ASP A 1 85 ? 0.542 5.381 -4.147 1 93.44 85 ASP A O 1
ATOM 653 N N . GLU A 1 86 ? -0.11 7.412 -4.803 1 94.9 86 GLU A N 1
ATOM 654 C CA . GLU A 1 86 ? 0.663 7.32 -6.038 1 94.9 86 GLU A CA 1
ATOM 655 C C . GLU A 1 86 ? 2.162 7.332 -5.753 1 94.9 86 GLU A C 1
ATOM 657 O O . GLU A 1 86 ? 2.925 6.598 -6.384 1 94.9 86 GLU A O 1
ATOM 662 N N . CYS A 1 87 ? 2.587 8.21 -4.836 1 96.93 87 CYS A N 1
ATOM 663 C CA . CYS A 1 87 ? 3.989 8.24 -4.436 1 96.93 87 CYS A CA 1
ATOM 664 C C . CYS A 1 87 ? 4.427 6.89 -3.881 1 96.93 87 CYS A C 1
ATOM 666 O O . CYS A 1 87 ? 5.488 6.379 -4.245 1 96.93 87 CYS A O 1
ATOM 668 N N . ASP A 1 88 ? 3.587 6.299 -3.067 1 94.88 88 ASP A N 1
ATOM 669 C CA . ASP A 1 88 ? 3.919 5.039 -2.41 1 94.88 88 ASP A CA 1
ATOM 670 C C . ASP A 1 88 ? 3.969 3.891 -3.416 1 94.88 88 ASP A C 1
ATOM 672 O O . ASP A 1 88 ? 4.81 2.996 -3.303 1 94.88 88 ASP A O 1
ATOM 676 N N . LEU A 1 89 ? 3.045 3.9 -4.329 1 94.38 89 LEU A N 1
ATOM 677 C CA . LEU A 1 89 ? 3.044 2.857 -5.349 1 94.38 89 LEU A CA 1
ATOM 678 C C . LEU A 1 89 ? 4.287 2.955 -6.228 1 94.38 89 LEU A C 1
ATOM 680 O O . LEU A 1 89 ? 4.916 1.94 -6.535 1 94.38 89 LEU A O 1
ATOM 684 N N . SER A 1 90 ? 4.633 4.161 -6.633 1 96.06 90 SER A N 1
ATOM 685 C CA . SER A 1 90 ? 5.852 4.362 -7.41 1 96.06 90 SER A CA 1
ATOM 686 C C . SER A 1 90 ? 7.082 3.901 -6.637 1 96.06 90 SER A C 1
ATOM 688 O O . SER A 1 90 ? 7.994 3.301 -7.211 1 96.06 90 SER A O 1
ATOM 690 N N . PHE A 1 91 ? 7.09 4.209 -5.379 1 95.5 91 PHE A N 1
ATOM 691 C CA . PHE A 1 91 ? 8.174 3.801 -4.492 1 95.5 91 PHE A CA 1
ATOM 692 C C . PHE A 1 91 ? 8.295 2.283 -4.448 1 95.5 91 PHE A C 1
ATOM 694 O O . PHE A 1 91 ? 9.377 1.734 -4.668 1 95.5 91 PHE A O 1
ATOM 701 N N . LYS A 1 92 ? 7.23 1.619 -4.24 1 93.08 92 LYS A N 1
ATOM 702 C CA . LYS A 1 92 ? 7.199 0.16 -4.21 1 93.08 92 LYS A CA 1
ATOM 703 C C . LYS A 1 92 ? 7.72 -0.428 -5.518 1 93.08 92 LYS A C 1
ATOM 705 O O . LYS A 1 92 ? 8.583 -1.308 -5.509 1 93.08 92 LYS A O 1
ATOM 710 N N . ARG A 1 93 ? 7.233 0.056 -6.604 1 92.72 93 ARG A N 1
ATOM 711 C CA . ARG A 1 93 ? 7.639 -0.451 -7.911 1 92.72 93 ARG A CA 1
ATOM 712 C C . ARG A 1 93 ? 9.124 -0.203 -8.156 1 92.72 93 ARG A C 1
ATOM 714 O O . ARG A 1 93 ? 9.813 -1.049 -8.731 1 92.72 93 ARG A O 1
ATOM 721 N N . CYS A 1 94 ? 9.559 0.926 -7.8 1 93.83 94 CYS A N 1
ATOM 722 C CA . CYS A 1 94 ? 10.977 1.24 -7.927 1 93.83 94 CYS A CA 1
ATOM 723 C C . CYS A 1 94 ? 11.829 0.233 -7.164 1 93.83 94 CYS A C 1
ATOM 725 O O . CYS A 1 94 ? 12.808 -0.29 -7.698 1 93.83 94 CYS A O 1
ATOM 727 N N . LEU A 1 95 ? 11.499 -0.058 -5.895 1 90.31 95 LEU A N 1
ATOM 728 C CA . LEU A 1 95 ? 12.251 -0.978 -5.049 1 90.31 95 LEU A CA 1
ATOM 729 C C . LEU A 1 95 ? 12.273 -2.378 -5.653 1 90.31 95 LEU A C 1
ATOM 731 O O . LEU A 1 95 ? 13.327 -3.015 -5.714 1 90.31 95 LEU A O 1
ATOM 735 N N . TYR A 1 96 ? 11.178 -2.801 -6.108 1 88.67 96 TYR A N 1
ATOM 736 C CA . TYR A 1 96 ? 11.11 -4.148 -6.664 1 88.67 96 TYR A CA 1
ATOM 737 C C . TYR A 1 96 ? 11.856 -4.229 -7.99 1 88.67 96 TYR A C 1
ATOM 739 O O . TYR A 1 96 ? 12.442 -5.263 -8.318 1 88.67 96 TYR A O 1
ATOM 747 N N . ARG A 1 97 ? 11.82 -3.152 -8.745 1 90.25 97 ARG A N 1
ATOM 748 C CA . ARG A 1 97 ? 12.587 -3.124 -9.987 1 90.25 97 ARG A CA 1
ATOM 749 C C . ARG A 1 97 ? 14.076 -3.315 -9.715 1 90.25 97 ARG A C 1
ATOM 751 O O . ARG A 1 97 ? 14.77 -3.987 -10.481 1 90.25 97 ARG A O 1
ATOM 758 N N . ILE A 1 98 ? 14.553 -2.729 -8.684 1 87.37 98 ILE A N 1
ATOM 759 C CA . ILE A 1 98 ? 15.949 -2.904 -8.298 1 87.37 98 ILE A CA 1
ATOM 760 C C . ILE A 1 98 ? 16.236 -4.384 -8.055 1 87.37 98 ILE A C 1
ATOM 762 O O . ILE A 1 98 ? 17.271 -4.9 -8.483 1 87.37 98 ILE A O 1
ATOM 766 N N . CYS A 1 99 ? 15.33 -5.043 -7.384 1 83.5 99 CYS A N 1
ATOM 767 C CA . CYS A 1 99 ? 15.511 -6.454 -7.063 1 83.5 99 CYS A CA 1
ATOM 768 C C . CYS A 1 99 ? 15.432 -7.314 -8.318 1 83.5 99 CYS A C 1
ATOM 770 O O . CYS A 1 99 ? 16.149 -8.309 -8.441 1 83.5 99 CYS A O 1
ATOM 772 N N . ASP A 1 100 ? 14.693 -6.913 -9.249 1 84.73 100 ASP A N 1
ATOM 773 C CA . ASP A 1 100 ? 14.458 -7.723 -10.441 1 84.73 100 ASP A CA 1
ATOM 774 C C . ASP A 1 100 ? 15.539 -7.48 -11.492 1 84.73 100 ASP A C 1
ATOM 776 O O . ASP A 1 100 ? 15.836 -8.363 -12.3 1 84.73 100 ASP A O 1
ATOM 780 N N . ASN A 1 101 ? 16.042 -6.336 -11.538 1 83.72 101 ASN A N 1
ATOM 781 C CA . ASN A 1 101 ? 16.944 -5.974 -12.625 1 83.72 101 ASN A CA 1
ATOM 782 C C . ASN A 1 101 ? 18.404 -6.193 -12.238 1 83.72 101 ASN A C 1
ATOM 784 O O . ASN A 1 101 ? 19.296 -6.096 -13.083 1 83.72 101 ASN A O 1
ATOM 788 N N . ASN A 1 102 ? 18.629 -6.548 -11.065 1 75.85 102 ASN A N 1
ATOM 789 C CA . ASN A 1 102 ? 20.012 -6.757 -10.649 1 75.85 102 ASN A CA 1
ATOM 790 C C . ASN A 1 102 ? 20.47 -8.186 -10.924 1 75.85 102 ASN A C 1
ATOM 792 O O . ASN A 1 102 ? 19.944 -9.135 -10.34 1 75.85 102 ASN A O 1
ATOM 796 N N . LYS A 1 103 ? 21.388 -8.331 -11.784 1 72.04 103 LYS A N 1
ATOM 797 C CA . LYS A 1 103 ? 21.886 -9.627 -12.236 1 72.04 103 LYS A CA 1
ATOM 798 C C . LYS A 1 103 ? 22.426 -10.446 -11.067 1 72.04 103 LYS A C 1
ATOM 800 O O . LYS A 1 103 ? 22.196 -11.655 -10.99 1 72.04 103 LYS A O 1
ATOM 805 N N . GLN A 1 104 ? 23.208 -9.824 -10.153 1 68.63 104 GLN A N 1
ATOM 806 C CA . GLN A 1 104 ? 23.762 -10.537 -9.007 1 68.63 104 GLN A CA 1
ATOM 807 C C . GLN A 1 104 ? 22.656 -11.158 -8.159 1 68.63 104 GLN A C 1
ATOM 809 O O . GLN A 1 104 ? 22.808 -12.271 -7.65 1 68.63 104 GLN A O 1
ATOM 814 N N . LEU A 1 105 ? 21.605 -10.497 -8.127 1 68.47 105 LEU A N 1
ATOM 815 C CA . LEU A 1 105 ? 20.486 -10.949 -7.308 1 68.47 105 LEU A CA 1
ATOM 816 C C . LEU A 1 105 ? 19.724 -12.074 -8.002 1 68.47 105 LEU A C 1
ATOM 818 O O . LEU A 1 105 ? 19.233 -12.995 -7.346 1 68.47 105 LEU A O 1
ATOM 822 N N . LYS A 1 106 ? 19.749 -11.983 -9.317 1 68.38 106 LYS A N 1
ATOM 823 C CA . LYS A 1 106 ? 18.999 -12.979 -10.077 1 68.38 106 LYS A CA 1
ATOM 824 C C . LYS A 1 106 ? 19.615 -14.367 -9.923 1 68.38 106 LYS A C 1
ATOM 826 O O . LYS A 1 106 ? 18.905 -15.374 -9.961 1 68.38 106 LYS A O 1
ATOM 831 N N . GLU A 1 107 ? 20.876 -14.348 -9.676 1 70.72 107 GLU A N 1
ATOM 832 C CA . GLU A 1 107 ? 21.596 -15.618 -9.69 1 70.72 107 GLU A CA 1
ATOM 833 C C . GLU A 1 107 ? 21.57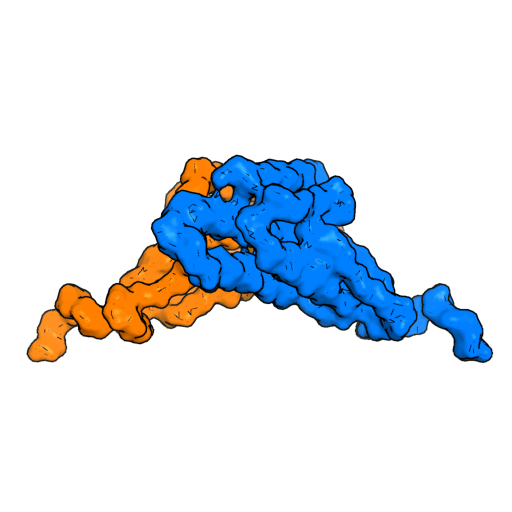7 -16.279 -8.315 1 70.72 107 GLU A C 1
ATOM 835 O O . GLU A 1 107 ? 21.806 -17.484 -8.196 1 70.72 107 GLU A O 1
ATOM 840 N N . VAL A 1 108 ? 21.292 -15.474 -7.271 1 71.05 108 VAL A N 1
ATOM 841 C CA . VAL A 1 108 ? 21.326 -16.011 -5.915 1 71.05 108 VAL A CA 1
ATOM 842 C C . VAL A 1 108 ? 19.963 -15.825 -5.252 1 71.05 108 VAL A C 1
ATOM 844 O O . VAL A 1 108 ? 19.631 -14.728 -4.797 1 71.05 108 VAL A O 1
ATOM 847 N N . GLU A 1 109 ? 19.238 -16.832 -5.122 1 72.55 109 GLU A N 1
ATOM 848 C CA . GLU A 1 109 ? 17.851 -16.82 -4.668 1 72.55 109 GLU A CA 1
ATOM 849 C C . GLU A 1 109 ? 17.728 -16.189 -3.284 1 72.55 109 GLU A C 1
ATOM 851 O O . GLU A 1 109 ? 16.793 -15.429 -3.023 1 72.55 109 GLU A O 1
ATOM 856 N N . PHE A 1 110 ? 18.703 -16.529 -2.45 1 71.38 110 PHE A N 1
ATOM 857 C CA . PHE A 1 110 ? 18.641 -16.031 -1.081 1 71.38 110 PHE A CA 1
ATOM 858 C C . PHE A 1 110 ? 18.815 -14.517 -1.047 1 71.38 110 PHE A C 1
ATOM 860 O O . PHE A 1 110 ? 18.133 -13.826 -0.287 1 71.38 110 PHE A O 1
ATOM 867 N N . ILE A 1 111 ? 19.619 -13.975 -1.883 1 73.02 111 ILE A N 1
ATOM 868 C CA . ILE A 1 111 ? 19.839 -12.533 -1.919 1 73.02 111 ILE A CA 1
ATOM 869 C C . ILE A 1 111 ? 18.627 -11.842 -2.54 1 73.02 111 ILE A C 1
ATOM 871 O O . ILE A 1 111 ? 18.205 -10.78 -2.076 1 73.02 111 ILE A O 1
ATOM 875 N N . ARG A 1 112 ? 18.103 -12.477 -3.541 1 78.03 112 ARG A N 1
ATOM 876 C CA . ARG A 1 112 ? 16.901 -11.944 -4.173 1 78.03 112 ARG A CA 1
ATOM 877 C C . ARG A 1 112 ? 15.74 -11.891 -3.184 1 78.03 112 ARG A C 1
ATOM 879 O O . ARG A 1 112 ? 15.025 -10.889 -3.112 1 78.03 112 ARG A O 1
ATOM 886 N N . THR A 1 113 ? 15.64 -12.927 -2.434 1 77.26 113 THR A N 1
ATOM 887 C CA . THR A 1 113 ? 14.586 -12.984 -1.427 1 77.26 113 THR A CA 1
ATOM 888 C C . THR A 1 113 ? 14.778 -11.89 -0.381 1 77.26 113 THR A C 1
ATOM 890 O O . THR A 1 113 ? 13.817 -11.227 0.015 1 77.26 113 THR A O 1
ATOM 893 N N . GLY A 1 114 ? 15.944 -11.689 0.044 1 76.9 114 GLY A N 1
ATOM 894 C CA . GLY A 1 114 ? 16.238 -10.622 0.987 1 76.9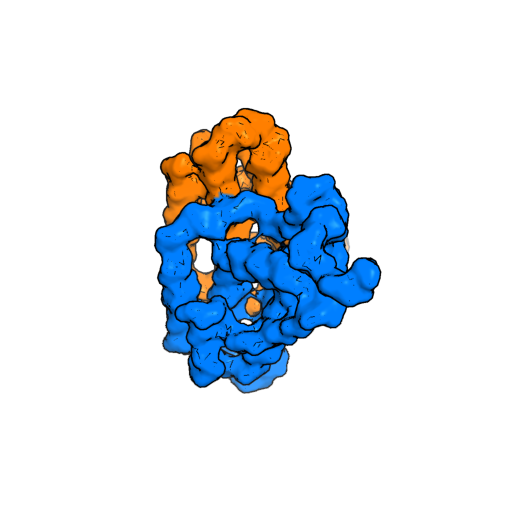 114 GLY A CA 1
ATOM 895 C C . GLY A 1 114 ? 15.921 -9.241 0.444 1 76.9 114 GLY A C 1
ATOM 896 O O . GLY A 1 114 ? 15.403 -8.388 1.167 1 76.9 114 GLY A O 1
ATOM 897 N N . CYS A 1 115 ? 16.247 -9.043 -0.793 1 79.63 115 CYS A N 1
ATOM 898 C CA . CYS A 1 115 ? 15.938 -7.779 -1.452 1 79.63 115 CYS A CA 1
ATOM 899 C C . CYS A 1 115 ? 14.435 -7.528 -1.472 1 79.63 115 CYS A C 1
ATOM 901 O O . CYS A 1 115 ? 13.981 -6.424 -1.167 1 79.63 115 CYS A O 1
ATOM 903 N N . LYS A 1 116 ? 13.692 -8.519 -1.802 1 82.9 116 LYS A N 1
ATOM 904 C CA . LYS A 1 116 ? 12.243 -8.387 -1.923 1 82.9 116 LYS A CA 1
ATOM 905 C C . LYS A 1 116 ? 11.593 -8.186 -0.558 1 82.9 116 LYS A C 1
ATOM 907 O O . LYS A 1 116 ? 10.597 -7.469 -0.438 1 82.9 116 LYS A O 1
ATOM 912 N N . LEU A 1 117 ? 12.162 -8.796 0.412 1 80.79 117 LEU A N 1
ATOM 913 C CA . LEU A 1 117 ? 11.659 -8.572 1.763 1 80.79 117 LEU A CA 1
ATOM 914 C C . LEU A 1 117 ? 11.909 -7.134 2.204 1 80.79 117 LEU A C 1
ATOM 916 O O . LEU A 1 117 ? 11.061 -6.525 2.86 1 80.79 117 LEU A O 1
ATOM 920 N N . ALA A 1 118 ? 13.025 -6.66 1.935 1 80.1 118 ALA A N 1
ATOM 921 C CA . ALA A 1 118 ? 13.302 -5.26 2.246 1 80.1 118 ALA A CA 1
ATOM 922 C C . ALA A 1 118 ? 12.346 -4.333 1.502 1 80.1 118 ALA A C 1
ATOM 924 O O . ALA A 1 118 ? 11.815 -3.383 2.082 1 80.1 118 ALA A O 1
ATOM 925 N N . ALA A 1 119 ? 12.139 -4.593 0.237 1 84.89 119 ALA A N 1
ATOM 926 C CA . ALA A 1 119 ? 11.207 -3.803 -0.564 1 84.89 119 ALA A CA 1
ATOM 927 C C . ALA A 1 119 ? 9.809 -3.818 0.047 1 84.89 119 ALA A C 1
ATOM 929 O O . ALA A 1 119 ? 9.161 -2.774 0.156 1 84.89 119 ALA A O 1
ATOM 930 N N . LYS A 1 120 ? 9.37 -4.916 0.457 1 85.04 120 LYS A N 1
ATOM 931 C CA . LYS A 1 120 ? 8.069 -5.061 1.104 1 85.04 120 LYS A CA 1
ATOM 932 C C . LYS A 1 120 ? 8.023 -4.295 2.423 1 85.04 120 LYS A C 1
ATOM 934 O O . LYS A 1 120 ? 7.024 -3.642 2.732 1 85.04 120 LYS A O 1
ATOM 939 N N . GLY A 1 121 ? 9.006 -4.438 3.172 1 82.67 121 GLY A N 1
ATOM 940 C CA . GLY A 1 121 ? 9.082 -3.699 4.422 1 82.67 121 GLY A CA 1
ATOM 941 C C . GLY A 1 121 ? 8.949 -2.199 4.237 1 82.67 121 GLY A C 1
ATOM 942 O O . GLY A 1 121 ? 8.143 -1.554 4.91 1 82.67 121 GLY A O 1
ATOM 943 N N . PHE A 1 122 ? 9.73 -1.674 3.329 1 84.36 122 PHE A N 1
ATOM 944 C CA . PHE A 1 122 ? 9.685 -0.239 3.07 1 84.36 122 PHE A CA 1
ATOM 945 C C . PHE A 1 122 ? 8.311 0.176 2.558 1 84.36 122 PHE A C 1
ATOM 947 O O . PHE A 1 122 ? 7.764 1.194 2.988 1 84.36 122 PHE A O 1
ATOM 954 N N . SER A 1 123 ? 7.792 -0.581 1.668 1 88.59 123 SER A N 1
ATOM 955 C CA . SER A 1 123 ? 6.472 -0.272 1.127 1 88.59 123 SER A CA 1
ATOM 956 C C . SER A 1 123 ? 5.404 -0.323 2.214 1 88.59 123 SER A C 1
ATOM 958 O O . SER A 1 123 ? 4.505 0.519 2.249 1 88.59 123 SER A O 1
ATOM 960 N N . SER A 1 124 ? 5.488 -1.289 3.033 1 86.6 124 SER A N 1
ATOM 961 C CA . SER A 1 124 ? 4.532 -1.397 4.13 1 86.6 124 SER A CA 1
ATOM 962 C C . SER A 1 124 ? 4.684 -0.241 5.113 1 86.6 124 SER A C 1
ATOM 964 O O . SER A 1 124 ? 3.692 0.274 5.633 1 86.6 124 SER A O 1
ATOM 966 N N . ALA A 1 125 ? 5.853 0.133 5.379 1 85.03 125 ALA A N 1
ATOM 967 C CA . ALA A 1 125 ? 6.111 1.208 6.333 1 85.03 125 ALA A CA 1
ATOM 968 C C . ALA A 1 125 ? 5.463 2.513 5.878 1 85.03 125 ALA A C 1
ATOM 970 O O . ALA A 1 125 ? 4.937 3.271 6.697 1 85.03 125 ALA A O 1
ATOM 971 N N . THR A 1 126 ? 5.525 2.798 4.592 1 89.81 126 THR A N 1
ATOM 972 C CA . THR A 1 126 ? 4.926 4.034 4.102 1 89.81 126 THR A CA 1
ATOM 973 C C . THR A 1 126 ? 3.403 3.955 4.155 1 89.81 126 THR A C 1
ATOM 975 O O . THR A 1 126 ? 2.729 4.972 4.336 1 89.81 126 THR A O 1
ATOM 978 N N . LEU A 1 127 ? 2.897 2.75 3.983 1 86.89 127 LEU A N 1
ATOM 979 C CA . LEU A 1 127 ? 1.456 2.567 4.119 1 86.89 127 LEU A CA 1
ATOM 980 C C . LEU A 1 127 ? 1.013 2.791 5.561 1 86.89 127 LEU A C 1
ATOM 982 O O . LEU A 1 127 ? 0.003 3.454 5.808 1 86.89 127 LEU A O 1
ATOM 986 N N . ILE A 1 128 ? 1.789 2.316 6.426 1 82.91 128 ILE A N 1
ATOM 987 C CA . ILE A 1 128 ? 1.393 2.324 7.83 1 82.91 128 ILE A CA 1
ATOM 988 C C . ILE A 1 128 ? 1.749 3.669 8.46 1 82.91 128 ILE A C 1
ATOM 990 O O . ILE A 1 128 ? 0.964 4.228 9.229 1 82.91 128 ILE A O 1
ATOM 994 N N . GLY A 1 129 ? 2.793 4.205 8.21 1 83.69 129 GLY A N 1
ATOM 995 C CA . GLY A 1 129 ? 3.268 5.364 8.95 1 83.69 129 GLY A CA 1
ATOM 996 C C . GLY A 1 129 ? 3.577 6.554 8.062 1 83.69 129 GLY A C 1
ATOM 997 O O . GLY A 1 129 ? 4.066 7.58 8.538 1 83.69 129 GLY A O 1
ATOM 998 N N . GLY A 1 130 ? 3.273 6.491 6.868 1 87.73 130 GLY A N 1
ATOM 999 C CA . GLY A 1 130 ? 3.698 7.531 5.945 1 87.73 130 GLY A CA 1
ATOM 1000 C C . GLY A 1 130 ? 2.825 8.771 5.999 1 87.73 130 GLY A C 1
ATOM 1001 O O . GLY A 1 130 ? 3.258 9.859 5.616 1 87.73 130 GLY A O 1
ATOM 1002 N N . CYS A 1 131 ? 1.672 8.652 6.501 1 88.84 131 CYS A N 1
ATOM 1003 C CA . CYS A 1 131 ? 0.708 9.739 6.37 1 88.84 131 CYS A CA 1
ATOM 1004 C C . CYS A 1 131 ? 1.157 10.965 7.157 1 88.84 131 CYS A C 1
ATOM 1006 O O . CYS A 1 131 ? 1.174 12.077 6.626 1 88.84 131 CYS A O 1
ATOM 1008 N N . PRO A 1 132 ? 1.577 10.879 8.434 1 86.7 132 PRO A N 1
ATOM 1009 C CA . PRO A 1 132 ? 2.05 12.084 9.12 1 86.7 132 PRO A CA 1
ATOM 1010 C C . PRO A 1 132 ? 3.22 12.752 8.401 1 86.7 132 PRO A C 1
ATOM 1012 O O . PRO A 1 132 ? 3.256 13.979 8.281 1 86.7 132 PRO A O 1
ATOM 1015 N N . SER A 1 133 ? 4.161 11.959 7.958 1 89.09 133 SER A N 1
ATOM 1016 C CA . SER A 1 133 ? 5.303 12.501 7.23 1 89.09 133 SER A CA 1
ATOM 1017 C C . SER A 1 133 ? 4.861 13.192 5.944 1 89.09 133 SER A C 1
ATOM 1019 O O . SER A 1 133 ? 5.37 14.261 5.602 1 89.09 133 SER A O 1
ATOM 1021 N N . TYR A 1 134 ? 3.932 12.595 5.23 1 93.31 134 TYR A N 1
ATOM 1022 C CA . TYR A 1 134 ? 3.407 13.17 3.997 1 93.31 134 TYR A CA 1
ATOM 1023 C C . TYR A 1 134 ? 2.725 14.506 4.265 1 93.31 134 TYR A C 1
ATOM 1025 O O . TYR A 1 134 ? 2.997 15.497 3.584 1 93.31 134 TYR A O 1
ATOM 1033 N N . LEU A 1 135 ? 1.903 14.54 5.243 1 91.94 135 LEU A N 1
ATOM 1034 C CA . LEU A 1 135 ? 1.163 15.758 5.553 1 91.94 135 LEU A CA 1
ATOM 1035 C C . LEU A 1 135 ? 2.108 16.871 5.994 1 91.94 135 LEU A C 1
ATOM 1037 O O . LEU A 1 135 ? 1.914 18.035 5.634 1 91.94 135 LEU A O 1
ATOM 1041 N N . ASN A 1 136 ? 3.063 16.516 6.794 1 90.88 136 ASN A N 1
ATOM 1042 C CA . ASN A 1 136 ? 4.052 17.509 7.199 1 90.88 136 ASN A CA 1
ATOM 1043 C C . ASN A 1 136 ? 4.806 18.071 5.997 1 90.88 136 ASN A C 1
ATOM 1045 O O . ASN A 1 136 ? 5.033 19.279 5.911 1 90.88 136 ASN A O 1
ATOM 1049 N N . ALA A 1 137 ? 5.192 17.233 5.113 1 94.05 137 ALA A N 1
ATOM 1050 C CA . ALA A 1 137 ? 5.885 17.662 3.901 1 94.05 137 ALA A CA 1
ATOM 1051 C C . ALA A 1 137 ? 5.001 18.577 3.059 1 94.05 137 ALA A C 1
ATOM 1053 O O . ALA A 1 137 ? 5.465 19.599 2.546 1 94.05 137 ALA A O 1
ATOM 1054 N N . GLN A 1 138 ? 3.709 18.231 2.892 1 95.17 138 GLN A N 1
ATOM 1055 C CA . GLN A 1 138 ? 2.776 19.041 2.116 1 95.17 138 GLN A CA 1
ATOM 1056 C C . GLN A 1 138 ? 2.575 20.412 2.755 1 95.17 138 GLN A C 1
ATOM 1058 O O . GLN A 1 138 ? 2.457 21.419 2.053 1 95.17 138 GLN A O 1
ATOM 1063 N N . LYS A 1 139 ? 2.56 20.454 4.077 1 93.61 139 LYS A N 1
ATOM 1064 C CA . LYS A 1 139 ? 2.407 21.719 4.789 1 93.61 139 LYS A CA 1
ATOM 1065 C C . LYS A 1 139 ? 3.526 22.692 4.429 1 93.61 139 LYS A C 1
ATOM 1067 O O . LYS A 1 139 ? 3.307 23.903 4.366 1 93.61 139 LYS A O 1
ATOM 1072 N N . GLU A 1 140 ? 4.688 22.173 4.193 1 94.53 140 GLU A N 1
ATOM 1073 C CA . GLU A 1 140 ? 5.83 23.011 3.839 1 94.53 140 GLU A CA 1
ATOM 1074 C C . GLU A 1 140 ? 5.86 23.298 2.341 1 94.53 140 GLU A C 1
ATOM 1076 O O . GLU A 1 140 ? 6.164 24.418 1.924 1 94.53 140 GLU A O 1
ATOM 1081 N N . ALA A 1 141 ? 5.528 22.359 1.565 1 96.83 141 ALA A N 1
ATOM 1082 C CA . ALA A 1 141 ? 5.669 22.444 0.114 1 96.83 141 ALA A CA 1
ATOM 1083 C C . ALA A 1 141 ? 4.553 23.287 -0.498 1 96.83 141 ALA A C 1
ATOM 1085 O O . ALA A 1 141 ? 4.672 23.758 -1.631 1 96.83 141 ALA A O 1
ATOM 1086 N N . CYS A 1 142 ? 3.474 23.42 0.286 1 95.91 142 CYS A N 1
ATOM 1087 C CA . CYS A 1 142 ? 2.314 24.141 -0.227 1 95.91 142 CYS A CA 1
ATOM 1088 C C . CYS A 1 142 ? 2.016 25.37 0.625 1 95.91 142 CYS A C 1
ATOM 1090 O O . CYS A 1 142 ? 2.474 25.466 1.765 1 95.91 142 CYS A O 1
ATOM 1092 N N . PHE A 1 143 ? 1.356 26.32 0.093 1 92.38 143 PHE A N 1
ATOM 1093 C CA . PHE A 1 143 ? 0.809 27.427 0.869 1 92.38 143 PHE A CA 1
ATOM 1094 C C . PHE A 1 143 ? -0.671 27.623 0.563 1 92.38 143 PHE A C 1
ATOM 1096 O O . PHE A 1 143 ? -1.13 27.309 -0.537 1 92.38 143 PHE A O 1
ATOM 1103 N N . CYS A 1 144 ? -1.387 28.035 1.519 1 89.08 144 CYS A N 1
ATOM 1104 C CA . CYS A 1 144 ? -2.802 28.359 1.383 1 89.08 144 CYS A CA 1
ATOM 1105 C C . CYS A 1 144 ? -3.007 29.863 1.248 1 89.08 144 CYS A C 1
ATOM 1107 O O . CYS A 1 144 ? -2.427 30.643 2.005 1 89.08 144 CYS A O 1
ATOM 1109 N N . PRO A 1 145 ? -3.668 30.258 0.205 1 80.4 145 PRO A N 1
ATOM 1110 C CA . PRO A 1 145 ? -3.826 31.681 -0.102 1 80.4 145 PRO A CA 1
ATOM 1111 C C . PRO A 1 145 ? -4.378 32.481 1.076 1 80.4 145 PRO A C 1
ATOM 1113 O O . PRO A 1 145 ? -4.042 33.657 1.24 1 80.4 145 PRO A O 1
ATOM 1116 N N . VAL A 1 146 ? -5.394 31.928 1.716 1 69.65 146 VAL A N 1
ATOM 1117 C CA . VAL A 1 146 ? -5.899 32.765 2.8 1 69.65 146 VAL A CA 1
ATOM 1118 C C . VAL A 1 146 ? -4.9 32.774 3.955 1 69.65 146 VAL A C 1
ATOM 1120 O O . VAL A 1 146 ? -5.064 33.524 4.92 1 69.65 146 VAL A O 1
ATOM 1123 N N . ASP A 1 147 ? -4.011 31.911 3.881 1 59.27 147 ASP A N 1
ATOM 1124 C CA . ASP A 1 147 ? -3.003 31.909 4.937 1 59.27 147 ASP A CA 1
ATOM 1125 C C . ASP A 1 147 ? -2.11 33.144 4.846 1 59.27 147 ASP A C 1
ATOM 1127 O O . ASP A 1 147 ? -1.35 33.298 3.887 1 59.27 147 ASP A O 1
ATOM 1131 N N . THR A 1 148 ? -2.611 34.233 5.395 1 52.07 148 THR A N 1
ATOM 1132 C CA . THR A 1 148 ? -1.939 35.526 5.463 1 52.07 148 THR A CA 1
ATOM 1133 C C . THR A 1 148 ? -0.541 35.378 6.056 1 52.07 148 THR A C 1
ATOM 1135 O O . THR A 1 148 ? 0.264 36.31 6.003 1 52.07 148 THR A O 1
ATOM 1138 N N . THR A 1 149 ? -0.387 34.429 6.827 1 52.01 149 THR A N 1
ATOM 1139 C CA . THR A 1 149 ? 0.865 34.484 7.573 1 52.01 149 THR A CA 1
ATOM 1140 C C . THR A 1 149 ? 2.043 34.096 6.684 1 52.01 149 THR A C 1
ATOM 1142 O O . THR A 1 149 ? 3.199 34.346 7.032 1 52.01 149 THR A O 1
ATOM 1145 N N . LYS A 1 150 ? 1.843 33.246 5.766 1 52.6 150 LYS A N 1
ATOM 1146 C CA . LYS A 1 150 ? 2.997 32.881 4.95 1 52.6 150 LYS A CA 1
ATOM 1147 C C . LYS A 1 150 ? 3.104 33.773 3.717 1 52.6 150 LYS A C 1
ATOM 1149 O O . LYS A 1 150 ? 3.733 33.399 2.725 1 52.6 150 LYS A O 1
ATOM 1154 N N . ARG A 1 151 ? 2.308 34.884 3.618 1 47.1 151 ARG A N 1
ATOM 1155 C CA . ARG A 1 151 ? 2.534 35.813 2.515 1 47.1 151 ARG A CA 1
ATOM 1156 C C . ARG A 1 151 ? 3.956 36.363 2.545 1 47.1 151 ARG A C 1
ATOM 1158 O O . ARG A 1 151 ? 4.441 36.789 3.595 1 47.1 151 ARG A O 1
ATOM 1165 N N . PRO A 1 152 ? 4.815 36.028 1.624 1 46.16 152 PRO A N 1
ATOM 1166 C CA . PRO A 1 152 ? 6.015 36.866 1.66 1 46.16 152 PRO A CA 1
ATOM 1167 C C . PRO A 1 152 ? 5.695 38.347 1.854 1 46.16 152 PRO A C 1
ATOM 1169 O O . PRO A 1 152 ? 4.634 38.813 1.432 1 46.16 152 PRO A O 1
ATOM 1172 N N . SER A 1 153 ? 6.254 39.001 2.968 1 41.2 153 SER A N 1
ATOM 1173 C CA . SER A 1 153 ? 6.231 40.438 3.22 1 41.2 153 SER A CA 1
ATOM 1174 C C . SER A 1 153 ? 6.194 41.228 1.916 1 41.2 153 SER A C 1
ATOM 1176 O O . SER A 1 153 ? 5.634 42.325 1.864 1 41.2 153 SER A O 1
ATOM 1178 N N . ASN A 1 154 ? 6.946 40.844 0.875 1 40.83 154 ASN A N 1
ATOM 1179 C CA . ASN A 1 154 ? 7.206 41.858 -0.14 1 40.83 154 ASN A CA 1
ATOM 1180 C C . ASN A 1 154 ? 6.006 42.048 -1.064 1 40.83 154 ASN A C 1
ATOM 1182 O O . ASN A 1 154 ? 6.067 42.829 -2.015 1 40.83 154 ASN A O 1
ATOM 1186 N N . GLU A 1 155 ? 5.02 41.158 -1.043 1 36.04 155 GLU A N 1
ATOM 1187 C CA . GLU A 1 155 ? 4 41.613 -1.984 1 36.04 155 GLU A CA 1
ATOM 1188 C C . GLU A 1 155 ? 2.973 42.506 -1.294 1 36.04 155 GLU A C 1
ATOM 1190 O O . GLU A 1 155 ? 1.821 42.585 -1.727 1 36.04 155 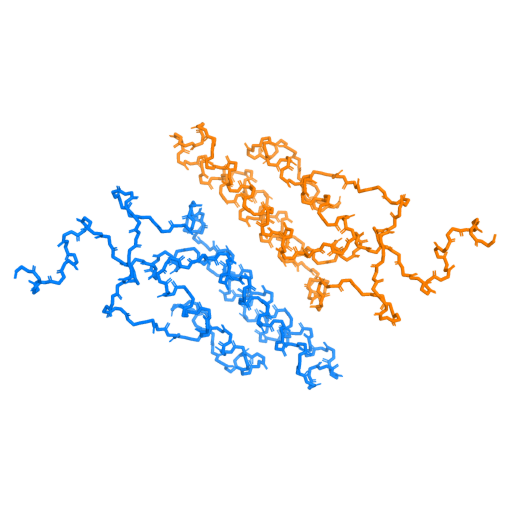GLU A O 1
ATOM 1195 N N . LEU A 1 156 ? 3.232 43.112 -0.091 1 29.7 156 LEU A N 1
ATOM 1196 C CA . LEU A 1 156 ? 2.482 44.345 0.121 1 29.7 156 LEU A CA 1
ATOM 1197 C C . LEU A 1 156 ? 3.003 45.46 -0.78 1 29.7 156 LEU A C 1
ATOM 1199 O O . LEU A 1 156 ? 4.215 45.628 -0.929 1 29.7 156 LEU A O 1
ATOM 1203 N N . MET B 1 1 ? -12.39 0.176 19.106 1 51.49 1 MET B N 1
ATOM 1204 C CA . MET B 1 1 ? -10.942 -0.013 19.095 1 51.49 1 MET B CA 1
ATOM 1205 C C . MET B 1 1 ? -10.587 -1.496 19.13 1 51.49 1 MET B C 1
ATOM 1207 O O . MET B 1 1 ? -9.674 -1.937 18.431 1 51.49 1 MET B O 1
ATOM 1211 N N . GLU B 1 2 ? -11.465 -2.265 19.797 1 49.94 2 GLU B N 1
ATOM 1212 C CA . GLU B 1 2 ? -11.187 -3.687 19.977 1 49.94 2 GLU B CA 1
ATOM 1213 C C . GLU B 1 2 ? -11.226 -4.43 18.645 1 49.94 2 GLU B C 1
ATOM 1215 O O . GLU B 1 2 ? -10.338 -5.233 18.349 1 49.94 2 GLU B O 1
ATOM 1220 N N . ASN B 1 3 ? -12.16 -4.052 17.83 1 48.9 3 ASN B N 1
ATOM 1221 C CA . ASN B 1 3 ? -12.291 -4.724 16.542 1 48.9 3 ASN B CA 1
ATOM 1222 C C . ASN B 1 3 ? -11.129 -4.384 15.612 1 48.9 3 ASN B C 1
ATOM 1224 O O . ASN B 1 3 ? -10.616 -5.256 14.908 1 48.9 3 ASN B O 1
ATOM 1228 N N . ALA B 1 4 ? -10.748 -3.13 15.576 1 47.56 4 ALA B N 1
ATOM 1229 C CA . ALA B 1 4 ? -9.595 -2.729 14.773 1 47.56 4 ALA B CA 1
ATOM 1230 C C . ALA B 1 4 ? -8.33 -3.448 15.232 1 47.56 4 ALA B C 1
ATOM 1232 O O . ALA B 1 4 ? -7.544 -3.922 14.408 1 47.56 4 ALA B O 1
ATOM 1233 N N . VAL B 1 5 ? -8.134 -3.568 16.592 1 49.82 5 VAL B N 1
ATOM 1234 C CA . VAL B 1 5 ? -6.98 -4.26 17.156 1 49.82 5 VAL B CA 1
ATOM 1235 C C . VAL B 1 5 ? -7.023 -5.737 16.772 1 49.82 5 VAL B C 1
ATOM 1237 O O . VAL B 1 5 ? -5.995 -6.327 16.431 1 49.82 5 VAL B O 1
ATOM 1240 N N . LYS B 1 6 ? -8.199 -6.338 16.795 1 52.64 6 LYS B N 1
ATOM 1241 C CA . LYS B 1 6 ? -8.346 -7.731 16.384 1 52.64 6 LYS B CA 1
ATOM 1242 C C . LYS B 1 6 ? -7.961 -7.916 14.919 1 52.64 6 LYS B C 1
ATOM 1244 O O . LYS B 1 6 ? -7.312 -8.902 14.562 1 52.64 6 LYS B O 1
ATOM 1249 N N . VAL B 1 7 ? -8.333 -7.054 14.165 1 45.49 7 VAL B N 1
ATOM 1250 C CA . VAL B 1 7 ? -7.958 -7.095 12.755 1 45.49 7 VAL B CA 1
ATOM 1251 C C . VAL B 1 7 ? -6.438 -7.023 12.622 1 45.49 7 VAL B C 1
ATOM 1253 O O . VAL B 1 7 ? -5.824 -7.877 11.98 1 45.49 7 VAL B O 1
ATOM 1256 N N . LEU B 1 8 ? -5.837 -6.079 13.309 1 50.5 8 LEU B N 1
ATOM 1257 C CA . LEU B 1 8 ? -4.393 -5.9 13.212 1 50.5 8 LEU B CA 1
ATOM 1258 C C . LEU B 1 8 ? -3.657 -7.137 13.716 1 50.5 8 LEU B C 1
ATOM 1260 O O . LEU B 1 8 ? -2.669 -7.565 13.115 1 50.5 8 LEU B O 1
ATOM 1264 N N . ASN B 1 9 ? -4.132 -7.744 14.79 1 51.42 9 ASN B N 1
ATOM 1265 C CA . ASN B 1 9 ? -3.539 -8.959 15.339 1 51.42 9 ASN B CA 1
ATOM 1266 C C . ASN B 1 9 ? -3.656 -10.129 14.366 1 51.42 9 ASN B C 1
ATOM 1268 O O . ASN B 1 9 ? -2.714 -10.907 14.209 1 51.42 9 ASN B O 1
ATOM 1272 N N . LYS B 1 10 ? -4.802 -10.393 13.842 1 47.45 10 LYS B N 1
ATOM 1273 C CA . LYS B 1 10 ? -4.998 -11.454 12.858 1 47.45 10 LYS B CA 1
ATOM 1274 C C . LYS B 1 10 ? -4.086 -11.258 11.65 1 47.45 10 LYS B C 1
ATOM 1276 O O . LYS B 1 10 ? -3.5 -12.218 11.146 1 47.45 10 LYS B O 1
ATOM 1281 N N . LEU B 1 11 ? -3.941 -10.089 11.291 1 48.67 11 LEU B N 1
ATOM 1282 C CA . LEU B 1 11 ? -3.061 -9.794 10.165 1 48.67 11 LEU B CA 1
ATOM 1283 C C . LEU B 1 11 ? -1.602 -10.034 10.539 1 48.67 11 LEU B C 1
ATOM 1285 O O . LEU B 1 11 ? -0.809 -10.481 9.708 1 48.67 11 LEU B O 1
ATOM 1289 N N . SER B 1 12 ? -1.094 -9.775 11.72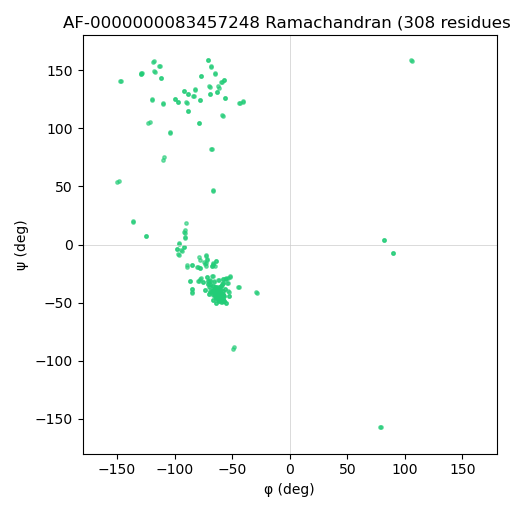9 1 49.94 12 SER B N 1
ATOM 1290 C CA . SER B 1 12 ? 0.268 -9.996 12.201 1 49.94 12 SER B CA 1
ATOM 1291 C C . SER B 1 12 ? 0.598 -11.483 12.263 1 49.94 12 SER B C 1
ATOM 1293 O O . SER B 1 12 ? 1.763 -11.872 12.157 1 49.94 12 SER B O 1
ATOM 1295 N N . GLU B 1 13 ? -0.278 -12.353 12.518 1 46.64 13 GLU B N 1
ATOM 1296 C CA . GLU B 1 13 ? -0.065 -13.797 12.557 1 46.64 13 GLU B CA 1
ATOM 1297 C C . GLU B 1 13 ? 0.373 -14.327 11.194 1 46.64 13 GLU B C 1
ATOM 1299 O O . GLU B 1 13 ? 1.02 -15.372 11.108 1 46.64 13 GLU B O 1
ATOM 1304 N N . VAL B 1 14 ? 0.011 -13.794 10.274 1 41.28 14 VAL B N 1
ATOM 1305 C CA . VAL B 1 14 ? 0.382 -14.251 8.938 1 41.28 14 VAL B CA 1
ATOM 1306 C C . VAL B 1 14 ? 1.849 -13.923 8.669 1 41.28 14 VAL B C 1
ATOM 1308 O O . VAL B 1 14 ? 2.484 -14.545 7.813 1 41.28 14 VAL B O 1
ATOM 1311 N N . GLN B 1 15 ? 2.521 -13.126 9.526 1 46.7 15 GLN B N 1
ATOM 1312 C CA . GLN B 1 15 ? 3.896 -12.696 9.296 1 46.7 15 GLN B CA 1
ATOM 1313 C C . GLN B 1 15 ? 4.876 -13.844 9.519 1 46.7 15 GLN B C 1
ATOM 1315 O O . GLN B 1 15 ? 6.004 -13.809 9.023 1 46.7 15 GLN B O 1
ATOM 1320 N N . GLY B 1 16 ? 4.521 -14.915 10.142 1 41.22 16 GLY B N 1
ATOM 1321 C CA . GLY B 1 16 ? 5.461 -15.986 10.43 1 41.22 16 GLY B CA 1
ATOM 1322 C C . GLY B 1 16 ? 5.964 -16.691 9.185 1 41.22 16 GLY B C 1
ATOM 1323 O O . GLY B 1 16 ? 6.87 -17.523 9.259 1 41.22 16 GLY B O 1
ATOM 1324 N N . HIS B 1 17 ? 5.361 -16.584 8.074 1 49.63 17 HIS B N 1
ATOM 1325 C CA . HIS B 1 17 ? 5.942 -17.313 6.952 1 49.63 17 HIS B CA 1
ATOM 1326 C C . HIS B 1 17 ? 6.561 -16.359 5.936 1 49.63 17 HIS B C 1
ATOM 1328 O O . HIS B 1 17 ? 6.023 -16.175 4.842 1 49.63 17 HIS B O 1
ATOM 1334 N N . ILE B 1 18 ? 7.678 -15.824 6.353 1 53.57 18 ILE B N 1
ATOM 1335 C CA . ILE B 1 18 ? 8.454 -14.763 5.72 1 53.57 18 ILE B CA 1
ATOM 1336 C C . ILE B 1 18 ? 8.734 -15.127 4.264 1 53.57 18 ILE B C 1
ATOM 1338 O O . ILE B 1 18 ? 8.647 -14.275 3.377 1 53.57 18 ILE B O 1
ATOM 1342 N N . SER B 1 19 ? 9.044 -16.421 4.066 1 55.77 19 SER B N 1
ATOM 1343 C CA . SER B 1 19 ? 9.388 -16.798 2.699 1 55.77 19 SER B CA 1
ATOM 1344 C C . SER B 1 19 ? 8.211 -16.581 1.754 1 55.77 19 SER B C 1
ATOM 1346 O O . SER B 1 19 ? 8.398 -16.181 0.603 1 55.77 19 SER B O 1
ATOM 1348 N N . SER B 1 20 ? 7.005 -16.899 2.256 1 56.33 20 SER B N 1
ATOM 1349 C CA . SER B 1 20 ? 5.85 -16.815 1.368 1 56.33 20 SER B CA 1
ATOM 1350 C C . SER B 1 20 ? 5.486 -15.365 1.069 1 56.33 20 SER B C 1
ATOM 1352 O O . SER B 1 20 ? 4.875 -15.072 0.04 1 56.33 20 SER B O 1
ATOM 1354 N N . ILE B 1 21 ? 5.83 -14.584 2.018 1 57.5 21 ILE B N 1
ATOM 1355 C CA . ILE B 1 21 ? 5.454 -13.192 1.801 1 57.5 21 ILE B CA 1
ATOM 1356 C C . ILE B 1 21 ? 6.528 -12.491 0.971 1 57.5 21 ILE B C 1
ATOM 1358 O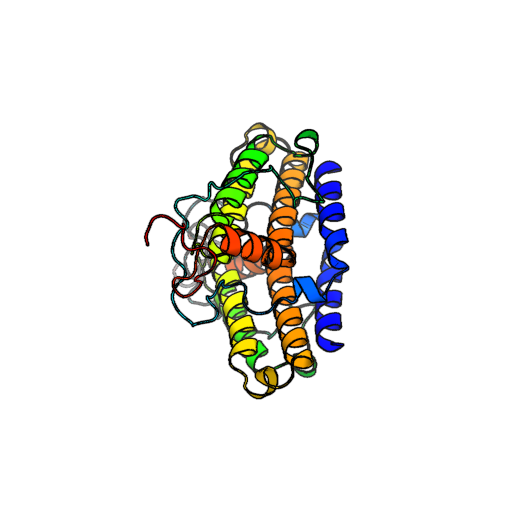 O . ILE B 1 21 ? 6.274 -11.442 0.374 1 57.5 21 ILE B O 1
ATOM 1362 N N . ALA B 1 22 ? 7.691 -13.171 0.973 1 57.01 22 ALA B N 1
ATOM 1363 C CA . ALA B 1 22 ? 8.771 -12.567 0.196 1 57.01 22 ALA B CA 1
ATOM 1364 C C . ALA B 1 22 ? 8.515 -12.711 -1.301 1 57.01 22 ALA B C 1
ATOM 1366 O O . ALA B 1 22 ? 9.189 -12.077 -2.116 1 57.01 22 ALA B O 1
ATOM 1367 N N . GLU B 1 23 ? 7.536 -13.737 -1.639 1 55.05 23 GLU B N 1
ATOM 1368 C CA . GLU B 1 23 ? 7.396 -14.065 -3.054 1 55.05 23 GLU B CA 1
ATOM 1369 C C . GLU B 1 23 ? 7.459 -12.811 -3.921 1 55.05 23 GLU B C 1
ATOM 1371 O O . GLU B 1 23 ? 6.948 -11.757 -3.536 1 55.05 23 GLU B O 1
ATOM 1376 N N . GLU B 1 24 ? 8.483 -12.834 -4.939 1 54 24 GLU B N 1
ATOM 1377 C CA . GLU B 1 24 ? 9.238 -11.977 -5.848 1 54 24 GLU B CA 1
ATOM 1378 C C . GLU B 1 24 ? 8.312 -11.046 -6.625 1 54 24 GLU B C 1
ATOM 1380 O O . GLU B 1 24 ? 8.353 -9.827 -6.444 1 54 24 GLU B O 1
ATOM 1385 N N . GLU B 1 25 ? 7.801 -11.441 -7.794 1 61.74 25 GLU B N 1
ATOM 1386 C CA . GLU B 1 25 ? 7.035 -10.67 -8.769 1 61.74 25 GLU B CA 1
ATOM 1387 C C . GLU B 1 25 ? 5.55 -11.012 -8.699 1 61.74 25 GLU B C 1
ATOM 1389 O O . GLU B 1 25 ? 5.162 -12.165 -8.897 1 61.74 25 GLU B O 1
ATOM 1394 N N . CYS B 1 26 ? 4.822 -10.201 -7.974 1 82.98 26 CYS B N 1
ATOM 1395 C CA . CYS B 1 26 ? 3.396 -10.488 -7.87 1 82.98 26 CYS B CA 1
ATOM 1396 C C . CYS B 1 26 ? 2.703 -10.301 -9.215 1 82.98 26 CYS B C 1
ATOM 1398 O O . CYS B 1 26 ? 1.771 -9.503 -9.332 1 82.98 26 CYS B O 1
ATOM 1400 N N . ILE B 1 27 ? 3.287 -10.841 -10.288 1 86.94 27 ILE B N 1
ATOM 1401 C CA . ILE B 1 27 ? 2.749 -10.868 -11.644 1 86.94 27 ILE B CA 1
ATOM 1402 C C . ILE B 1 27 ? 2.569 -12.314 -12.099 1 86.94 27 ILE B C 1
ATOM 1404 O O . ILE B 1 27 ? 3.514 -13.106 -12.058 1 86.94 27 ILE B O 1
ATOM 1408 N N . PHE B 1 28 ? 1.449 -12.646 -12.48 1 91.31 28 PHE B N 1
ATOM 1409 C CA . PHE B 1 28 ? 1.188 -13.975 -13.02 1 91.31 28 PHE B CA 1
ATOM 1410 C C . PHE B 1 28 ? 1.672 -14.078 -14.461 1 91.31 28 PHE B C 1
ATOM 1412 O O . PHE B 1 28 ? 1.332 -13.24 -15.298 1 91.31 28 PHE B O 1
ATOM 1419 N N . LYS B 1 29 ? 2.493 -15.041 -14.638 1 90.27 29 LYS B N 1
ATOM 1420 C CA . LYS B 1 29 ? 3.03 -15.294 -15.972 1 90.27 29 LYS B CA 1
ATOM 1421 C C . LYS B 1 29 ? 2.862 -16.759 -16.364 1 90.27 29 LYS B C 1
ATOM 1423 O O . LYS B 1 29 ? 3.003 -17.652 -15.526 1 90.27 29 LYS B O 1
ATOM 1428 N N . CYS B 1 30 ? 2.658 -16.913 -17.618 1 92.54 30 CYS B N 1
ATOM 1429 C CA . CYS B 1 30 ? 2.651 -18.272 -18.148 1 92.54 30 CYS B CA 1
ATOM 1430 C C . CYS B 1 30 ? 4.07 -18.811 -18.285 1 92.54 30 CYS B C 1
ATOM 1432 O O . CYS B 1 30 ? 4.99 -18.068 -18.632 1 92.54 30 CYS B O 1
ATOM 1434 N N . PRO B 1 31 ? 4.239 -20.083 -18.051 1 86.69 31 PRO B N 1
ATOM 1435 C CA . PRO B 1 31 ? 5.574 -20.68 -18.124 1 86.69 31 PRO B CA 1
ATOM 1436 C C . PRO B 1 31 ? 6.233 -20.487 -19.488 1 86.69 31 PRO B C 1
ATOM 1438 O O . PRO B 1 31 ? 7.453 -20.324 -19.57 1 86.69 31 PRO B O 1
ATOM 1441 N N . ASP B 1 32 ? 5.43 -20.396 -20.544 1 85.51 32 ASP B N 1
ATOM 1442 C CA . ASP B 1 32 ? 5.983 -20.278 -21.89 1 85.51 32 ASP B CA 1
ATOM 1443 C C . ASP B 1 32 ? 6.149 -18.814 -22.29 1 85.51 32 ASP B C 1
ATOM 1445 O O . ASP B 1 32 ? 6.539 -18.514 -23.42 1 85.51 32 ASP B O 1
ATOM 1449 N N . GLY B 1 33 ? 5.727 -17.969 -21.366 1 88.54 33 GLY B N 1
ATOM 1450 C CA . GLY B 1 33 ? 5.89 -16.552 -21.649 1 88.54 33 GLY B CA 1
ATOM 1451 C C . GLY B 1 33 ? 4.699 -15.947 -22.368 1 88.54 33 GLY B C 1
ATOM 1452 O O . GLY B 1 33 ? 4.631 -14.73 -22.553 1 88.54 33 GLY B O 1
ATOM 1453 N N . SER B 1 34 ? 3.754 -16.788 -22.777 1 90.73 34 SER B N 1
ATOM 1454 C CA . SER B 1 34 ? 2.558 -16.275 -23.437 1 90.73 34 SER B CA 1
ATOM 1455 C C . SER B 1 34 ? 1.682 -15.494 -22.464 1 90.73 34 SER B C 1
ATOM 1457 O O . SER B 1 34 ? 1.757 -15.698 -21.251 1 90.73 34 SER B O 1
ATOM 1459 N N . PRO B 1 35 ? 0.982 -14.637 -22.975 1 92.48 35 PRO B N 1
ATOM 1460 C CA . PRO B 1 35 ? 0.071 -13.908 -22.09 1 92.48 35 PRO B CA 1
ATOM 1461 C C . PRO B 1 35 ? -1.069 -14.78 -21.569 1 92.48 35 PRO B C 1
ATOM 1463 O O . PRO B 1 35 ? -1.663 -15.547 -22.331 1 92.48 35 PRO B O 1
ATOM 1466 N N . PRO B 1 36 ? -1.222 -14.723 -20.292 1 95.16 36 PRO B N 1
ATOM 1467 C CA . PRO B 1 36 ? -2.386 -15.439 -19.767 1 95.16 36 PRO B CA 1
ATOM 1468 C C . PRO B 1 36 ? -3.699 -14.965 -20.385 1 95.16 36 PRO B C 1
ATOM 1470 O O . PRO B 1 36 ? -3.855 -13.776 -20.675 1 95.16 36 PRO B O 1
ATOM 1473 N N . LYS B 1 37 ? -4.602 -15.897 -20.644 1 95.36 37 LYS B N 1
ATOM 1474 C CA . LYS B 1 37 ? -5.931 -15.592 -21.167 1 95.36 37 LYS B CA 1
ATOM 1475 C C . LYS B 1 37 ? -7.013 -15.913 -20.14 1 95.36 37 LYS B C 1
ATOM 1477 O O . LYS B 1 37 ? -6.858 -16.833 -19.334 1 95.36 37 LYS B O 1
ATOM 1482 N N . ARG B 1 38 ? -8.078 -15.214 -20.294 1 95.51 38 ARG B N 1
ATOM 1483 C CA . ARG B 1 38 ? -9.173 -15.408 -19.349 1 95.51 38 ARG B CA 1
ATOM 1484 C C . ARG B 1 38 ? -9.728 -16.825 -19.438 1 95.51 38 ARG B C 1
ATOM 1486 O O . ARG B 1 38 ? -9.985 -17.33 -20.533 1 95.51 38 ARG B O 1
ATOM 1493 N N . ASN B 1 39 ? -9.877 -17.441 -18.329 1 94.42 39 ASN B N 1
ATOM 1494 C CA . ASN B 1 39 ? -10.595 -18.708 -18.237 1 94.42 39 ASN B CA 1
ATOM 1495 C C . ASN B 1 39 ? -12.106 -18.499 -18.249 1 94.42 39 ASN B C 1
ATOM 1497 O O . ASN B 1 39 ? -12.692 -18.112 -17.236 1 94.42 39 ASN B O 1
ATOM 1501 N N . LYS B 1 40 ? -12.794 -18.762 -19.299 1 91.62 40 LYS B N 1
ATOM 1502 C CA . LYS B 1 40 ? -14.219 -18.494 -19.471 1 91.62 40 LYS B CA 1
ATOM 1503 C C . LYS B 1 40 ? -15.058 -19.365 -18.54 1 91.62 40 LYS B C 1
ATOM 1505 O O . LYS B 1 40 ? -16.237 -19.084 -18.314 1 91.62 40 LYS B O 1
ATOM 1510 N N . TYR B 1 41 ? -14.42 -20.428 -18.012 1 92.35 41 TYR B N 1
ATOM 1511 C CA . TYR B 1 41 ? -15.164 -21.366 -17.179 1 92.35 41 TYR B CA 1
ATOM 1512 C C . TYR B 1 41 ? -14.986 -21.042 -15.701 1 92.35 41 TYR B C 1
ATOM 1514 O O . TYR B 1 41 ? -15.587 -21.689 -14.84 1 92.35 41 TYR B O 1
ATOM 1522 N N . TYR B 1 42 ? -14.083 -20.135 -15.412 1 93.89 42 TYR B N 1
ATOM 1523 C CA . TYR B 1 42 ? -13.843 -19.745 -14.027 1 93.89 42 TYR B CA 1
ATOM 1524 C C . TYR B 1 42 ? -14.769 -18.608 -13.612 1 93.89 42 TYR B C 1
ATOM 1526 O O . TYR B 1 42 ? -14.92 -17.625 -14.342 1 93.89 42 TYR B O 1
ATOM 1534 N N . LYS B 1 43 ? -15.404 -18.801 -12.52 1 93.97 43 LYS B N 1
ATOM 1535 C CA . LYS B 1 43 ? -16.233 -17.751 -11.935 1 93.97 43 LYS B CA 1
ATOM 1536 C C . LYS B 1 43 ? -15.607 -17.206 -10.655 1 93.97 43 LYS B C 1
ATOM 1538 O O . LYS B 1 43 ? -15.373 -17.955 -9.703 1 93.97 43 LYS B O 1
ATOM 1543 N N . ALA B 1 44 ? -15.337 -15.949 -10.618 1 93.31 44 ALA B N 1
ATOM 1544 C CA . ALA B 1 44 ? -14.738 -15.303 -9.454 1 93.31 44 ALA B CA 1
ATOM 1545 C C . ALA B 1 44 ? -15.61 -15.486 -8.215 1 93.31 44 ALA B C 1
ATOM 1547 O O . ALA B 1 44 ? -16.839 -15.413 -8.297 1 93.31 44 ALA B O 1
ATOM 1548 N N . ALA B 1 45 ? -14.959 -15.727 -7.113 1 89.92 45 ALA B N 1
ATOM 1549 C CA . ALA B 1 45 ? -15.67 -15.924 -5.852 1 89.92 45 ALA B CA 1
ATOM 1550 C C . ALA B 1 45 ? -15.287 -14.854 -4.833 1 89.92 45 ALA B C 1
ATOM 1552 O O . ALA B 1 45 ? -14.193 -14.289 -4.898 1 89.92 45 ALA B O 1
ATOM 1553 N N . THR B 1 46 ? -16.237 -14.543 -3.995 1 90.36 46 THR B N 1
ATOM 1554 C CA . THR B 1 46 ? -16.006 -13.636 -2.876 1 90.36 46 THR B CA 1
ATOM 1555 C C . THR B 1 46 ? -16.098 -14.381 -1.548 1 90.36 46 THR B C 1
ATOM 1557 O O . THR B 1 46 ? -16.886 -15.319 -1.409 1 90.36 46 THR B O 1
ATOM 1560 N N . ASN B 1 47 ? -15.334 -14.061 -0.615 1 82.75 47 ASN B N 1
ATOM 1561 C CA . ASN B 1 47 ? -15.393 -14.743 0.673 1 82.75 47 ASN B CA 1
ATOM 1562 C C . ASN B 1 47 ? -15.316 -13.756 1.834 1 82.75 47 ASN B C 1
ATOM 1564 O O . ASN B 1 47 ? -14.941 -14.128 2.947 1 82.75 47 ASN B O 1
ATOM 1568 N N . GLY B 1 48 ? -15.639 -12.447 1.548 1 84.69 48 GLY B N 1
ATOM 1569 C CA . GLY B 1 48 ? -15.606 -11.462 2.618 1 84.69 48 GLY B CA 1
ATOM 1570 C C . GLY B 1 48 ? -14.203 -10.991 2.951 1 84.69 48 GLY B C 1
ATOM 1571 O O . GLY B 1 48 ? -13.313 -11.023 2.099 1 84.69 48 GLY B O 1
ATOM 1572 N N . CYS B 1 49 ? -14.09 -10.498 4.159 1 83.31 49 CYS B N 1
ATOM 1573 C CA . CYS B 1 49 ? -12.82 -9.895 4.55 1 83.31 49 CYS B CA 1
ATOM 1574 C C . CYS B 1 49 ? -11.909 -10.923 5.21 1 83.31 49 CYS B C 1
ATOM 1576 O O . CYS B 1 49 ? -12.368 -11.75 5.999 1 83.31 49 CYS B O 1
ATOM 1578 N N . GLY B 1 50 ? -10.581 -10.9 4.681 1 77.13 50 GLY B N 1
ATOM 1579 C CA . GLY B 1 50 ? -9.575 -11.807 5.211 1 77.13 50 GLY B CA 1
ATOM 1580 C C . GLY B 1 50 ? -9.259 -12.959 4.276 1 77.13 50 GLY B C 1
ATOM 1581 O O . GLY B 1 50 ? -10.051 -13.28 3.387 1 77.13 50 GLY B O 1
ATOM 1582 N N . PRO B 1 51 ? -8.047 -13.55 4.504 1 70 51 PRO B N 1
ATOM 1583 C CA . PRO B 1 51 ? -7.722 -14.719 3.683 1 70 51 PRO B CA 1
ATOM 1584 C C . PRO B 1 51 ? -8.554 -15.946 4.047 1 70 51 PRO B C 1
ATOM 1586 O O . PRO B 1 51 ? -9.22 -15.959 5.086 1 70 51 PRO B O 1
ATOM 1589 N N . GLU B 1 52 ? -8.65 -16.91 3.1 1 67.04 52 GLU B N 1
ATOM 1590 C CA . GLU B 1 52 ? -9.446 -18.117 3.297 1 67.04 52 GLU B CA 1
ATOM 1591 C C . GLU B 1 52 ? -9.205 -18.717 4.68 1 67.04 52 GLU B C 1
ATOM 1593 O O . GLU B 1 52 ? -10.152 -19.102 5.369 1 67.04 52 GLU B O 1
ATOM 1598 N N . GLY B 1 53 ? -8.174 -18.744 5.261 1 58.82 53 GLY B N 1
ATOM 1599 C CA . GLY B 1 53 ? -7.858 -19.336 6.55 1 58.82 53 GLY B CA 1
ATOM 1600 C C . GLY B 1 53 ? -7.917 -18.342 7.694 1 58.82 53 GLY B C 1
ATOM 1601 O O . GLY B 1 53 ? -7.804 -18.723 8.861 1 58.82 53 GLY B O 1
ATOM 1602 N N . ALA B 1 54 ? -8.213 -17.166 7.469 1 65.9 54 ALA B N 1
ATOM 1603 C CA . ALA B 1 54 ? -8.265 -16.122 8.49 1 65.9 54 ALA B CA 1
ATOM 1604 C C . ALA B 1 54 ? -9.321 -15.074 8.149 1 65.9 54 ALA B C 1
ATOM 1606 O O . ALA B 1 54 ? -9.052 -13.872 8.209 1 65.9 54 ALA B O 1
ATOM 1607 N N . LYS B 1 55 ? -10.539 -15.62 7.936 1 73.46 55 LYS B N 1
ATOM 1608 C CA . LYS B 1 55 ? -11.642 -14.722 7.607 1 73.46 55 LYS B CA 1
ATOM 1609 C C . LYS B 1 55 ? -12.033 -13.867 8.809 1 73.46 55 LYS B C 1
ATOM 1611 O O . LYS B 1 55 ? -12.063 -14.356 9.941 1 73.46 55 LYS B O 1
ATOM 1616 N N . VAL B 1 56 ? -12.217 -12.65 8.549 1 69.73 56 VAL B N 1
ATOM 1617 C CA . VAL B 1 56 ? -12.709 -11.743 9.581 1 69.73 56 VAL B CA 1
ATOM 1618 C C . VAL B 1 56 ? -14.236 -11.724 9.568 1 69.73 56 VAL B C 1
ATOM 1620 O O . VAL B 1 56 ? -14.85 -11.466 8.53 1 69.73 56 VAL B O 1
ATOM 1623 N N . ASP B 1 57 ? -14.736 -12.077 10.717 1 68.99 57 ASP B N 1
ATOM 1624 C CA . ASP B 1 57 ? -16.189 -12.037 10.844 1 68.99 57 ASP B CA 1
ATOM 1625 C C . ASP B 1 57 ? -16.719 -10.618 10.648 1 68.99 57 ASP B C 1
ATOM 1627 O O . ASP B 1 57 ? -16.175 -9.664 11.208 1 68.99 57 ASP B O 1
ATOM 1631 N N . ASN B 1 58 ? -17.753 -10.587 9.874 1 67.74 58 ASN B N 1
ATOM 1632 C CA . ASN B 1 58 ? -18.38 -9.3 9.591 1 67.74 58 ASN B CA 1
ATOM 1633 C C . ASN B 1 58 ? -18.739 -8.557 10.874 1 67.74 58 ASN B C 1
ATOM 1635 O O . ASN B 1 58 ? -18.684 -7.327 10.92 1 67.74 58 ASN B O 1
ATOM 1639 N N . ALA B 1 59 ? -18.983 -9.313 11.859 1 63.68 59 ALA B N 1
ATOM 1640 C CA . ALA B 1 59 ? -19.393 -8.726 13.132 1 63.68 59 ALA B CA 1
ATOM 1641 C C . ALA B 1 59 ? -18.252 -7.935 13.764 1 63.68 59 ALA B C 1
ATOM 1643 O O . ALA B 1 59 ? -18.483 -7.07 14.613 1 63.68 59 ALA B O 1
ATOM 1644 N N . TYR B 1 60 ? -17.144 -8.232 13.295 1 61.75 60 TYR B N 1
ATOM 1645 C CA . TYR B 1 60 ? -15.983 -7.567 13.876 1 61.75 60 TYR B CA 1
ATOM 1646 C C . TYR B 1 60 ? -15.556 -6.375 13.029 1 61.75 60 TYR B C 1
ATOM 1648 O O . TYR B 1 60 ? -14.645 -5.633 13.404 1 61.75 60 TYR B O 1
ATOM 1656 N N . LEU B 1 61 ? -16.324 -6.31 11.917 1 69.19 61 LEU B N 1
ATOM 1657 C CA . LEU B 1 61 ? -15.993 -5.17 11.069 1 69.19 61 LEU B CA 1
ATOM 1658 C C . LEU B 1 61 ? -16.683 -3.905 11.567 1 69.19 61 LEU B C 1
ATOM 1660 O O . LEU B 1 61 ? -17.861 -3.937 11.93 1 69.19 61 LEU B O 1
ATOM 1664 N N . PRO B 1 62 ? -15.97 -2.899 11.645 1 64.16 62 PRO B N 1
ATOM 1665 C CA . PRO B 1 62 ? -16.58 -1.665 12.146 1 64.16 62 PRO B CA 1
ATOM 1666 C C . PRO B 1 62 ? -17.84 -1.275 11.377 1 64.16 62 PRO B C 1
ATOM 1668 O O . PRO B 1 62 ? -18.754 -0.674 11.947 1 64.16 62 PRO B O 1
ATOM 1671 N N . PHE B 1 63 ? -17.775 -1.643 10.011 1 70.03 63 PHE B N 1
ATOM 1672 C CA . PHE B 1 63 ? -18.937 -1.243 9.227 1 70.03 63 PHE B CA 1
ATOM 1673 C C . PHE B 1 63 ? -19.212 -2.249 8.115 1 70.03 63 PHE B C 1
ATOM 1675 O O . PHE B 1 63 ? -18.281 -2.777 7.504 1 70.03 63 PHE B O 1
ATOM 1682 N N . ASP B 1 64 ? -20.512 -2.443 7.97 1 69.12 64 ASP B N 1
ATOM 1683 C CA . ASP B 1 64 ? -20.972 -3.383 6.951 1 69.12 64 ASP B CA 1
ATOM 1684 C C . ASP B 1 64 ? -20.424 -3.013 5.575 1 69.12 64 ASP B C 1
ATOM 1686 O O . ASP B 1 64 ? -20.166 -3.89 4.748 1 69.12 64 ASP B O 1
ATOM 1690 N N . GLY B 1 65 ? -20.232 -1.786 5.443 1 79.53 65 GLY B N 1
ATOM 1691 C CA . GLY B 1 65 ? -19.734 -1.345 4.15 1 79.53 65 GLY B CA 1
ATOM 1692 C C . GLY B 1 65 ? -18.349 -1.876 3.832 1 79.53 65 GLY B C 1
ATOM 1693 O O . GLY B 1 65 ? -17.993 -2.035 2.662 1 79.53 65 GLY B O 1
ATOM 1694 N N . MET B 1 66 ? -17.697 -2.382 4.809 1 85.8 66 MET B N 1
ATOM 1695 C CA . MET B 1 66 ? -16.344 -2.879 4.576 1 85.8 66 MET B CA 1
ATOM 1696 C C . MET B 1 66 ? -16.375 -4.234 3.876 1 85.8 66 MET B C 1
ATOM 1698 O O . MET B 1 66 ? -15.5 -4.537 3.064 1 85.8 66 MET B O 1
ATOM 1702 N N . THR B 1 67 ? -17.397 -4.972 4.108 1 88.54 67 THR B N 1
ATOM 1703 C CA . THR B 1 67 ? -17.529 -6.268 3.451 1 88.54 67 THR B CA 1
ATOM 1704 C C . THR B 1 67 ? -17.668 -6.096 1.941 1 88.54 67 THR B C 1
ATOM 1706 O O . THR B 1 67 ? -17.143 -6.901 1.168 1 88.54 67 THR B O 1
ATOM 1709 N N . LYS B 1 68 ? -18.391 -5.08 1.548 1 92.76 68 LYS B N 1
ATOM 1710 C CA . LYS B 1 68 ? -18.522 -4.809 0.119 1 92.76 68 LYS B CA 1
ATOM 1711 C C . LYS B 1 68 ? -17.162 -4.529 -0.514 1 92.76 68 LYS B C 1
ATOM 1713 O O . LYS B 1 68 ? -16.864 -5.023 -1.603 1 92.76 68 LYS B O 1
ATOM 1718 N N . CYS B 1 69 ? -16.356 -3.748 0.197 1 94.27 69 CYS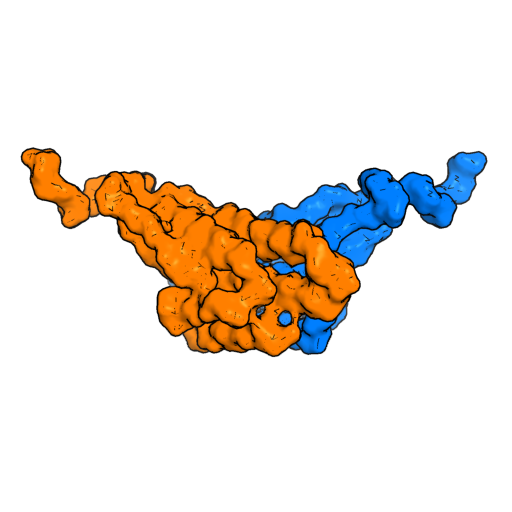 B N 1
ATOM 1719 C CA . CYS B 1 69 ? -15.01 -3.464 -0.287 1 94.27 69 CYS B CA 1
ATOM 1720 C C . CYS B 1 69 ? -14.187 -4.743 -0.392 1 94.27 69 CYS B C 1
ATOM 1722 O O . CYS B 1 69 ? -13.468 -4.945 -1.372 1 94.27 69 CYS B O 1
ATOM 1724 N N . CYS B 1 70 ? -14.304 -5.601 0.556 1 93.25 70 CYS B N 1
ATOM 1725 C CA . CYS B 1 70 ? -13.575 -6.864 0.566 1 93.25 70 CYS B CA 1
ATOM 1726 C C . CYS B 1 70 ? -13.993 -7.743 -0.607 1 93.25 70 CYS B C 1
ATOM 1728 O O . CYS B 1 70 ? -13.145 -8.32 -1.289 1 93.25 70 CYS B O 1
ATOM 1730 N N . ASN B 1 71 ? -15.291 -7.84 -0.848 1 94.45 71 ASN B N 1
ATOM 1731 C CA . ASN B 1 71 ? -15.804 -8.647 -1.95 1 94.45 71 ASN B CA 1
ATOM 1732 C C . ASN B 1 71 ? -15.331 -8.116 -3.3 1 94.45 71 ASN B C 1
ATOM 1734 O O . ASN B 1 71 ? -14.957 -8.893 -4.18 1 94.45 71 ASN B O 1
ATOM 1738 N N . GLU B 1 72 ? -15.381 -6.853 -3.489 1 96.44 72 GLU B N 1
ATOM 1739 C CA . GLU B 1 72 ? -14.877 -6.261 -4.725 1 96.44 72 GLU B CA 1
ATOM 1740 C C . GLU B 1 72 ? -13.39 -6.548 -4.908 1 96.44 72 GLU B C 1
ATOM 1742 O O . GLU B 1 72 ? -12.93 -6.783 -6.027 1 96.44 72 GLU B O 1
ATOM 1747 N N . HIS B 1 73 ? -12.674 -6.545 -3.823 1 96.65 73 HIS B N 1
ATOM 1748 C CA . HIS B 1 73 ? -11.251 -6.862 -3.843 1 96.65 73 HIS B CA 1
ATOM 1749 C C . HIS B 1 73 ? -11.014 -8.311 -4.256 1 96.65 73 HIS B C 1
ATOM 1751 O O . HIS B 1 73 ? -10.128 -8.593 -5.066 1 96.65 73 HIS B O 1
ATOM 1757 N N . ASP B 1 74 ? -11.85 -9.202 -3.721 1 95.6 74 ASP B N 1
ATOM 1758 C CA . ASP B 1 74 ? -11.777 -10.604 -4.122 1 95.6 74 ASP B CA 1
ATOM 1759 C C . ASP B 1 74 ? -11.972 -10.755 -5.629 1 95.6 74 ASP B C 1
ATOM 1761 O O . ASP B 1 74 ? -11.214 -11.467 -6.29 1 95.6 74 ASP B O 1
ATOM 1765 N N . ILE B 1 75 ? -12.976 -10.091 -6.143 1 97.5 75 ILE B N 1
ATOM 1766 C CA . ILE B 1 75 ? -13.287 -10.174 -7.566 1 97.5 75 ILE B CA 1
ATOM 1767 C C . ILE B 1 75 ? -12.115 -9.635 -8.383 1 97.5 75 ILE B C 1
ATOM 1769 O O . ILE B 1 75 ? -11.751 -10.209 -9.412 1 97.5 75 ILE B O 1
ATOM 1773 N N . CYS B 1 76 ? -11.544 -8.575 -7.959 1 97.93 76 CYS B N 1
ATOM 1774 C CA . CYS B 1 76 ? -10.395 -8 -8.649 1 97.93 76 CYS B CA 1
ATOM 1775 C C . CYS B 1 76 ? -9.251 -9.004 -8.734 1 97.93 76 CYS B C 1
ATOM 1777 O O . CYS B 1 76 ? -8.7 -9.233 -9.812 1 97.93 76 CYS B O 1
ATOM 1779 N N . TYR B 1 77 ? -8.906 -9.653 -7.648 1 96.41 77 TYR B N 1
ATOM 1780 C CA . TYR B 1 77 ? -7.861 -10.67 -7.607 1 96.41 77 TYR B CA 1
ATOM 1781 C C . TYR B 1 77 ? -8.189 -11.827 -8.543 1 96.41 77 TYR B C 1
ATOM 1783 O O . TYR B 1 77 ? -7.295 -12.402 -9.167 1 96.41 77 TYR B O 1
ATOM 1791 N N . GLU B 1 78 ? -9.48 -12.137 -8.627 1 97 78 GLU B N 1
ATOM 1792 C CA . GLU B 1 78 ? -9.927 -13.313 -9.369 1 97 78 GLU B CA 1
ATOM 1793 C C . GLU B 1 78 ? -10.23 -12.965 -10.823 1 97 78 GLU B C 1
ATOM 1795 O O . GLU B 1 78 ? -10.821 -13.768 -11.549 1 97 78 GLU B O 1
ATOM 1800 N N . THR B 1 79 ? -9.979 -11.842 -11.258 1 97.51 79 THR B N 1
ATOM 1801 C CA . THR B 1 79 ? -10.111 -11.456 -12.659 1 97.51 79 THR B CA 1
ATOM 1802 C C . THR B 1 79 ? -8.765 -11.537 -13.372 1 97.51 79 THR B C 1
ATOM 1804 O O . THR B 1 79 ? -7.803 -10.88 -12.97 1 97.51 79 THR B O 1
ATOM 1807 N N . CYS B 1 80 ? -8.705 -12.297 -14.387 1 97.11 80 CYS B N 1
ATOM 1808 C CA . CYS B 1 80 ? -7.47 -12.578 -15.11 1 97.11 80 CYS B CA 1
ATOM 1809 C C . CYS B 1 80 ? -6.808 -11.288 -15.581 1 97.11 80 CYS B C 1
ATOM 1811 O O . CYS B 1 80 ? -7.466 -10.424 -16.162 1 97.11 80 CYS B O 1
ATOM 1813 N N . ASN B 1 81 ? -5.54 -11.048 -15.268 1 95.76 81 ASN B N 1
ATOM 1814 C CA . ASN B 1 81 ? -4.655 -9.999 -15.765 1 95.76 81 ASN B CA 1
ATOM 1815 C C . ASN B 1 81 ? -4.875 -8.682 -15.027 1 95.76 81 ASN B C 1
ATOM 1817 O O . ASN B 1 81 ? -4.279 -7.662 -15.376 1 95.76 81 ASN B O 1
ATOM 1821 N N . LYS B 1 82 ? -5.708 -8.707 -14.081 1 97.13 82 LYS B N 1
ATOM 1822 C CA . LYS B 1 82 ? -5.753 -7.511 -13.245 1 97.13 82 LYS B CA 1
ATOM 1823 C C . LYS B 1 82 ? -4.441 -7.318 -12.49 1 97.13 82 LYS B C 1
ATOM 1825 O O . LYS B 1 82 ? -3.796 -8.293 -12.097 1 97.13 82 LYS B O 1
ATOM 1830 N N . ASP B 1 83 ? -4.144 -6.073 -12.301 1 95.22 83 ASP B N 1
ATOM 1831 C CA . ASP B 1 83 ? -2.914 -5.718 -11.601 1 95.22 83 ASP B CA 1
ATOM 1832 C C . ASP B 1 83 ? -3.116 -5.746 -10.087 1 95.22 83 ASP B C 1
ATOM 1834 O O . ASP B 1 83 ? -4.016 -5.086 -9.564 1 95.22 83 ASP B O 1
ATOM 1838 N N . LYS B 1 84 ? -2.299 -6.435 -9.421 1 95.5 84 LYS B N 1
ATOM 1839 C CA . LYS B 1 84 ? -2.44 -6.615 -7.979 1 95.5 84 LYS B CA 1
ATOM 1840 C C . LYS B 1 84 ? -2.416 -5.273 -7.253 1 95.5 84 LYS B C 1
ATOM 1842 O O . LYS B 1 84 ? -3.237 -5.026 -6.367 1 95.5 84 LYS B O 1
ATOM 1847 N N . ASP B 1 85 ? -1.433 -4.41 -7.577 1 93.33 85 ASP B N 1
ATOM 1848 C CA . ASP B 1 85 ? -1.27 -3.139 -6.876 1 93.33 85 ASP B CA 1
ATOM 1849 C C . ASP B 1 85 ? -2.47 -2.225 -7.112 1 93.33 85 ASP B C 1
ATOM 1851 O O . ASP B 1 85 ? -2.863 -1.466 -6.224 1 93.33 85 ASP B O 1
ATOM 1855 N N . GLU B 1 86 ? -2.994 -2.278 -8.296 1 94.86 86 GLU B N 1
ATOM 1856 C CA . GLU B 1 86 ? -4.201 -1.506 -8.58 1 94.86 86 GLU B CA 1
ATOM 1857 C C . GLU B 1 86 ? -5.384 -2.009 -7.758 1 94.86 86 GLU B C 1
ATOM 1859 O O . GLU B 1 86 ? -6.182 -1.214 -7.258 1 94.86 86 GLU B O 1
ATOM 1864 N N . CYS B 1 87 ? -5.525 -3.34 -7.67 1 96.94 87 CYS B N 1
ATOM 1865 C CA . CYS B 1 87 ? -6.576 -3.918 -6.839 1 96.94 87 CYS B CA 1
ATOM 1866 C C . CYS B 1 87 ? -6.44 -3.462 -5.391 1 96.94 87 CYS B C 1
ATOM 1868 O O . CYS B 1 87 ? -7.425 -3.067 -4.765 1 96.94 87 CYS B O 1
ATOM 1870 N N . ASP B 1 88 ? -5.226 -3.458 -4.9 1 94.83 88 ASP B N 1
ATOM 1871 C CA . ASP B 1 88 ? -4.969 -3.116 -3.505 1 94.83 88 ASP B CA 1
ATOM 1872 C C . ASP B 1 88 ? -5.232 -1.634 -3.245 1 94.83 88 ASP B C 1
ATOM 1874 O O . ASP B 1 88 ? -5.735 -1.265 -2.182 1 94.83 88 ASP B O 1
ATOM 1878 N N . LEU B 1 89 ? -4.832 -0.812 -4.178 1 94.35 89 LEU B N 1
ATOM 1879 C CA . LEU B 1 89 ? -5.076 0.618 -4.024 1 94.35 89 LEU B CA 1
ATOM 1880 C C . LEU B 1 89 ? -6.571 0.917 -4.028 1 94.35 89 LEU B C 1
ATOM 1882 O O . LEU B 1 89 ? -7.053 1.704 -3.21 1 94.35 89 LEU B O 1
ATOM 1886 N N . SER B 1 90 ? -7.292 0.3 -4.939 1 95.98 90 SER B N 1
ATOM 1887 C CA . SER B 1 90 ? -8.742 0.462 -4.97 1 95.98 90 SER B CA 1
ATOM 1888 C C . SER B 1 90 ? -9.378 -0.004 -3.665 1 95.98 90 SER B C 1
ATOM 1890 O O . SER B 1 90 ? -10.308 0.63 -3.16 1 95.98 90 SER B O 1
ATOM 1892 N N . PHE B 1 91 ? -8.903 -1.105 -3.17 1 95.47 91 PHE B N 1
ATOM 1893 C CA . PHE B 1 91 ? -9.372 -1.657 -1.905 1 95.47 91 PHE B CA 1
ATOM 1894 C C . PHE B 1 91 ? -9.154 -0.667 -0.767 1 95.47 91 PHE B C 1
ATOM 1896 O O . PHE B 1 91 ? -10.087 -0.349 -0.026 1 95.47 91 PHE B O 1
ATOM 1903 N N . LYS B 1 92 ? -7.987 -0.138 -0.67 1 93.13 92 LYS B N 1
ATOM 1904 C CA . LYS B 1 92 ? -7.654 0.85 0.351 1 93.13 92 LYS B CA 1
ATOM 1905 C C . LYS B 1 92 ? -8.574 2.065 0.262 1 93.13 92 LYS B C 1
ATOM 1907 O O . LYS B 1 92 ? -9.146 2.493 1.266 1 93.13 92 LYS B O 1
ATOM 1912 N N . ARG B 1 93 ? -8.727 2.583 -0.903 1 92.74 93 ARG B N 1
ATOM 1913 C CA . ARG B 1 93 ? -9.561 3.765 -1.1 1 92.74 93 ARG B CA 1
ATOM 1914 C C . ARG B 1 93 ? -11.016 3.471 -0.753 1 92.74 93 ARG B C 1
ATOM 1916 O O . ARG B 1 93 ? -11.706 4.318 -0.181 1 92.74 93 ARG B O 1
ATOM 1923 N N . CYS B 1 94 ? -11.465 2.355 -1.142 1 93.79 94 CYS B N 1
ATOM 1924 C CA . CYS B 1 94 ? -12.823 1.946 -0.799 1 93.79 94 CYS B CA 1
ATOM 1925 C C . CYS B 1 94 ? -13.025 1.938 0.712 1 93.79 94 CYS B C 1
ATOM 1927 O O . CYS B 1 94 ? -14.014 2.476 1.213 1 93.79 94 CYS B O 1
ATOM 1929 N N . LEU B 1 95 ? -12.118 1.321 1.481 1 90.33 95 LEU B N 1
ATOM 1930 C CA . LEU B 1 95 ? -12.214 1.214 2.932 1 90.33 95 LEU B CA 1
ATOM 1931 C C . LEU B 1 95 ? -12.225 2.594 3.579 1 90.33 95 LEU B C 1
ATOM 1933 O O . LEU B 1 95 ? -13.044 2.865 4.461 1 90.33 95 LEU B O 1
ATOM 1937 N N . TYR B 1 96 ? -11.386 3.425 3.133 1 88.65 96 TYR B N 1
ATOM 1938 C CA . TYR B 1 96 ? -11.306 4.754 3.728 1 88.65 96 TYR B CA 1
ATOM 1939 C C . TYR B 1 96 ? -12.533 5.585 3.373 1 88.65 96 TYR B C 1
ATOM 1941 O O . TYR B 1 96 ? -12.984 6.411 4.17 1 88.65 96 TYR B O 1
ATOM 1949 N N . ARG B 1 97 ? -13.057 5.373 2.18 1 90.25 97 ARG B N 1
ATOM 1950 C CA . ARG B 1 97 ? -14.285 6.066 1.805 1 90.25 97 ARG B CA 1
ATOM 1951 C C . ARG B 1 97 ? -15.425 5.711 2.754 1 90.25 97 ARG B C 1
ATOM 1953 O O . ARG B 1 97 ? -16.24 6.568 3.102 1 90.25 97 ARG B O 1
ATOM 1960 N N . ILE B 1 98 ? -15.492 4.494 3.145 1 87.32 98 ILE B N 1
ATOM 1961 C CA . ILE B 1 98 ? -16.504 4.064 4.103 1 87.32 98 ILE B CA 1
ATOM 1962 C C . ILE B 1 98 ? -16.351 4.85 5.403 1 87.32 98 ILE B C 1
ATOM 1964 O O . ILE B 1 98 ? -17.342 5.293 5.989 1 87.32 98 ILE B O 1
ATOM 1968 N N . CYS B 1 99 ? -15.135 5.012 5.823 1 83.43 99 CYS B N 1
ATOM 1969 C CA . CYS B 1 99 ? -14.869 5.721 7.07 1 83.43 99 CYS B CA 1
ATOM 1970 C C . CYS B 1 99 ? -15.19 7.204 6.934 1 83.43 99 CYS B C 1
ATOM 1972 O O . CYS B 1 99 ? -15.673 7.829 7.881 1 83.43 99 CYS B O 1
ATOM 1974 N N . ASP B 1 100 ? -15.038 7.734 5.795 1 84.72 100 ASP B N 1
ATOM 1975 C CA . ASP B 1 100 ? -15.205 9.169 5.591 1 84.72 100 ASP B CA 1
ATOM 1976 C C . ASP B 1 100 ? -16.666 9.519 5.316 1 84.72 100 ASP B C 1
ATOM 1978 O O . ASP B 1 100 ? -17.112 10.628 5.617 1 84.72 100 ASP B O 1
ATOM 1982 N N . ASN B 1 101 ? -17.352 8.663 4.715 1 83.74 101 ASN B N 1
ATOM 1983 C CA . ASN B 1 101 ? -18.697 8.992 4.255 1 83.74 101 ASN B CA 1
ATOM 1984 C C . ASN B 1 101 ? -19.754 8.587 5.278 1 83.74 101 ASN B C 1
ATOM 1986 O O . ASN B 1 101 ? -20.925 8.944 5.141 1 83.74 101 ASN B O 1
ATOM 1990 N N . ASN B 1 102 ? -19.352 7.962 6.282 1 75.7 102 ASN B N 1
ATOM 1991 C CA . ASN B 1 102 ? -20.333 7.54 7.276 1 75.7 102 ASN B CA 1
ATOM 1992 C C . ASN B 1 102 ? -20.571 8.622 8.324 1 75.7 102 ASN B C 1
ATOM 1994 O O . ASN B 1 102 ? -19.661 8.975 9.077 1 75.7 102 ASN B O 1
ATOM 1998 N N . LYS B 1 103 ? -21.728 9.143 8.353 1 71.79 103 LYS B N 1
ATOM 1999 C CA . LYS B 1 103 ? -22.108 10.247 9.23 1 71.79 103 LYS B CA 1
ATOM 2000 C C . LYS B 1 103 ? -21.898 9.883 10.696 1 71.79 103 LYS B C 1
ATOM 2002 O O . LYS B 1 103 ? -21.426 10.705 11.484 1 71.79 103 LYS B O 1
ATOM 2007 N N . GLN B 1 104 ? -22.305 8.665 11.117 1 68.39 104 GLN B N 1
ATOM 2008 C CA . GLN B 1 104 ? -22.138 8.243 12.504 1 68.39 104 GLN B CA 1
ATOM 2009 C C . GLN B 1 104 ? -20.672 8.297 12.922 1 68.39 104 GLN B C 1
ATOM 2011 O O . GLN B 1 104 ? -20.357 8.667 14.056 1 68.39 104 GLN B O 1
ATOM 2016 N N . LEU B 1 105 ? -19.871 8.045 12.006 1 68.19 105 LEU B N 1
ATOM 2017 C CA . LEU B 1 105 ? -18.439 8.01 12.283 1 68.19 105 LEU B CA 1
ATOM 2018 C C . LEU B 1 105 ? -17.862 9.42 12.343 1 68.19 105 LEU B C 1
ATOM 2020 O O . LEU B 1 105 ? -16.958 9.692 13.137 1 68.19 105 LEU B O 1
ATOM 2024 N N . LYS B 1 106 ? -18.486 10.27 11.559 1 68.38 106 LYS B N 1
ATOM 2025 C CA . LYS B 1 106 ? -17.969 11.634 11.496 1 68.38 106 LYS B CA 1
ATOM 2026 C C . LYS B 1 106 ? -18.161 12.357 12.826 1 68.38 106 LYS B C 1
ATOM 2028 O O . LYS B 1 106 ? -17.355 13.215 13.194 1 68.38 106 LYS B O 1
ATOM 2033 N N . GLU B 1 107 ? -19.161 11.912 13.508 1 70.53 107 GLU B N 1
ATOM 2034 C CA . GLU B 1 107 ? -19.542 12.651 14.708 1 70.53 107 GLU B CA 1
ATOM 2035 C C . GLU B 1 107 ? -18.785 12.145 15.932 1 70.53 107 GLU B C 1
ATOM 2037 O O . GLU B 1 107 ? -18.691 12.844 16.944 1 70.53 107 GLU B O 1
ATOM 2042 N N . VAL B 1 108 ? -18.213 10.93 15.819 1 70.75 108 VAL B N 1
ATOM 2043 C CA . VAL B 1 108 ? -17.533 10.343 16.969 1 70.75 108 VAL B CA 1
ATOM 2044 C C . VAL B 1 108 ? -16.084 10.026 16.607 1 70.75 108 VAL B C 1
ATOM 2046 O O . VAL B 1 108 ? -15.808 9.019 15.951 1 70.75 108 VAL B O 1
ATOM 2049 N N . GLU B 1 109 ? -15.201 10.777 17.054 1 72.5 109 GLU B N 1
ATOM 2050 C CA . GLU B 1 109 ? -13.79 10.732 16.681 1 72.5 109 GLU B CA 1
ATOM 2051 C C . GLU B 1 109 ? -13.188 9.359 16.964 1 72.5 109 GLU B C 1
ATOM 2053 O O . GLU B 1 109 ? -12.407 8.841 16.163 1 72.5 109 GLU B O 1
ATOM 2058 N N . PHE B 1 110 ? -13.593 8.808 18.11 1 71.59 110 PHE B N 1
ATOM 2059 C CA . PHE B 1 110 ? -13.02 7.525 18.5 1 71.59 110 PHE B CA 1
ATOM 2060 C C . PHE B 1 110 ? -13.458 6.423 17.543 1 71.59 110 PHE B C 1
ATOM 2062 O O . PHE B 1 110 ? -12.661 5.556 17.18 1 71.59 110 PHE B O 1
ATOM 2069 N N . ILE B 1 111 ? -14.655 6.481 17.058 1 73.16 111 ILE B N 1
ATOM 2070 C CA . ILE B 1 111 ? -15.149 5.469 16.131 1 73.16 111 ILE B CA 1
ATOM 2071 C C . ILE B 1 111 ? -14.508 5.668 14.759 1 73.16 111 ILE B C 1
ATOM 2073 O O . ILE B 1 111 ? -14.142 4.698 14.091 1 73.16 111 ILE B O 1
ATOM 2077 N N . ARG B 1 112 ? -14.372 6.902 14.407 1 78.2 112 ARG B N 1
ATOM 2078 C CA . ARG B 1 112 ? -13.713 7.214 13.143 1 78.2 112 ARG B CA 1
ATOM 2079 C C . ARG B 1 112 ? -12.269 6.724 13.142 1 78.2 112 ARG B C 1
ATOM 2081 O O . ARG B 1 112 ? -11.811 6.127 12.165 1 78.2 112 ARG B O 1
ATOM 2088 N N . THR B 1 113 ? -11.638 6.94 14.234 1 77.32 113 THR B N 1
ATOM 2089 C CA . THR B 1 113 ? -10.256 6.491 14.366 1 77.32 113 THR B CA 1
ATOM 2090 C C . THR B 1 113 ? -10.171 4.97 14.279 1 77.32 113 THR B C 1
ATOM 2092 O O . THR B 1 113 ? -9.287 4.43 13.609 1 77.32 113 THR B O 1
ATOM 2095 N N . GLY B 1 114 ? -11.039 4.299 14.909 1 76.87 114 GLY B N 1
ATOM 2096 C CA . GLY B 1 114 ? -11.086 2.848 14.825 1 76.87 114 GLY B CA 1
ATOM 2097 C C . GLY B 1 114 ? -11.325 2.339 13.416 1 76.87 114 GLY B C 1
ATOM 2098 O O . GLY B 1 114 ? -10.717 1.354 12.994 1 76.87 114 GLY B O 1
ATOM 2099 N N . CYS B 1 115 ? -12.192 2.998 12.723 1 79.71 115 CYS B N 1
ATOM 2100 C CA . CYS B 1 115 ? -12.468 2.648 11.334 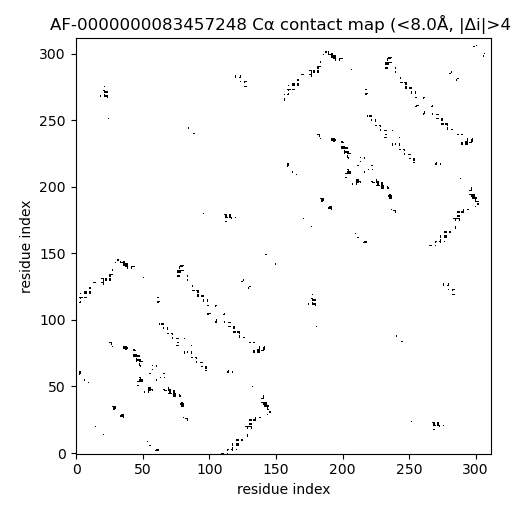1 79.71 115 CYS B CA 1
ATOM 2101 C C . CYS B 1 115 ? -11.217 2.792 10.477 1 79.71 115 CYS B C 1
ATOM 2103 O O . CYS B 1 115 ? -10.904 1.91 9.674 1 79.71 115 CYS B O 1
ATOM 2105 N N . LYS B 1 116 ? -10.526 3.854 10.646 1 82.98 116 LYS B N 1
ATOM 2106 C CA . LYS B 1 116 ? -9.343 4.139 9.839 1 82.98 116 LYS B CA 1
ATOM 2107 C C . LYS B 1 116 ? -8.206 3.177 10.173 1 82.98 116 LYS B C 1
ATOM 2109 O O . LYS B 1 116 ? -7.429 2.798 9.295 1 82.98 116 LYS B O 1
ATOM 2114 N N . LEU B 1 117 ? -8.148 2.81 11.404 1 80.83 117 LEU B N 1
ATOM 2115 C CA . LEU B 1 117 ? -7.151 1.814 11.779 1 80.83 117 LEU B CA 1
ATOM 2116 C C . LEU B 1 117 ? -7.461 0.466 11.136 1 80.83 117 LEU B C 1
ATOM 2118 O O . LEU B 1 117 ? -6.551 -0.242 10.699 1 80.83 117 LEU B O 1
ATOM 2122 N N . ALA B 1 118 ? -8.648 0.111 11.152 1 80.29 118 ALA B N 1
ATOM 2123 C CA . ALA B 1 118 ? -9.03 -1.125 10.475 1 80.29 118 ALA B CA 1
ATOM 2124 C C . ALA B 1 118 ? -8.713 -1.055 8.984 1 80.29 118 ALA B C 1
ATOM 2126 O O . ALA B 1 118 ? -8.183 -2.009 8.409 1 80.29 118 ALA B O 1
ATOM 2127 N N . ALA B 1 119 ? -9.041 0.039 8.366 1 84.97 119 ALA B N 1
ATOM 2128 C CA . ALA B 1 119 ? -8.744 0.239 6.95 1 84.97 119 ALA B CA 1
ATOM 2129 C C . ALA B 1 119 ? -7.249 0.099 6.678 1 84.97 119 ALA B C 1
ATOM 2131 O O . ALA B 1 119 ? -6.845 -0.567 5.722 1 84.97 119 ALA B O 1
ATOM 2132 N N . LYS B 1 120 ? -6.464 0.661 7.473 1 85.03 120 LYS B N 1
ATOM 2133 C CA . LYS B 1 120 ? -5.012 0.567 7.355 1 85.03 120 LYS B CA 1
ATOM 2134 C C . LYS B 1 120 ? -4.537 -0.872 7.541 1 85.03 120 LYS B C 1
ATOM 2136 O O . LYS B 1 120 ? -3.656 -1.339 6.817 1 85.03 120 LYS B O 1
ATOM 2141 N N . GLY B 1 121 ? -5.029 -1.492 8.499 1 82.68 121 GLY B N 1
ATOM 2142 C CA . GLY B 1 121 ? -4.686 -2.888 8.719 1 82.68 121 GLY B CA 1
ATOM 2143 C C . GLY B 1 121 ? -4.953 -3.765 7.511 1 82.68 121 GLY B C 1
ATOM 2144 O O . GLY B 1 121 ? -4.077 -4.517 7.078 1 82.68 121 GLY B O 1
ATOM 2145 N N . PHE B 1 122 ? -6.142 -3.638 6.989 1 84.32 122 PHE B N 1
ATOM 2146 C CA . PHE B 1 122 ? -6.505 -4.435 5.823 1 84.32 122 PHE B CA 1
ATOM 2147 C C . PHE B 1 122 ? -5.615 -4.092 4.634 1 84.32 122 PHE B C 1
ATOM 2149 O O . PHE B 1 122 ? -5.146 -4.985 3.925 1 84.32 122 PHE B O 1
ATOM 2156 N N . SER B 1 123 ? -5.408 -2.855 4.43 1 88.52 123 SER B N 1
ATOM 2157 C CA . SER B 1 123 ? -4.558 -2.429 3.324 1 88.52 123 SER B CA 1
ATOM 2158 C C . SER B 1 123 ? -3.132 -2.943 3.493 1 88.52 123 SER B C 1
ATOM 2160 O O . SER B 1 123 ? -2.504 -3.377 2.525 1 88.52 123 SER B O 1
ATOM 2162 N N . SER B 1 124 ? -2.647 -2.857 4.666 1 86.4 124 SER B N 1
ATOM 2163 C CA . SER B 1 124 ? -1.302 -3.357 4.932 1 86.4 124 SER B CA 1
ATOM 2164 C C . SER B 1 124 ? -1.228 -4.869 4.748 1 86.4 124 SER B C 1
ATOM 2166 O O . SER B 1 124 ? -0.233 -5.39 4.241 1 86.4 124 SER B O 1
ATOM 2168 N N . ALA B 1 125 ? -2.208 -5.542 5.145 1 84.99 125 ALA B N 1
ATOM 2169 C CA . ALA B 1 125 ? -2.224 -6.999 5.044 1 84.99 125 ALA B CA 1
ATOM 2170 C C . ALA B 1 125 ? -2.122 -7.449 3.59 1 84.99 125 ALA B C 1
ATOM 2172 O O . ALA B 1 125 ? -1.454 -8.441 3.285 1 84.99 125 ALA B O 1
ATOM 2173 N N . THR B 1 126 ? -2.806 -6.764 2.701 1 89.74 126 THR B N 1
ATOM 2174 C CA . THR B 1 126 ? -2.748 -7.151 1.296 1 89.74 126 THR B CA 1
ATOM 2175 C C . THR B 1 126 ? -1.379 -6.832 0.703 1 89.74 126 THR B C 1
ATOM 2177 O O . THR B 1 126 ? -0.915 -7.522 -0.207 1 89.74 126 THR B O 1
ATOM 2180 N N . LEU B 1 127 ? -0.772 -5.785 1.227 1 86.79 127 LEU B N 1
ATOM 2181 C CA . LEU B 1 127 ? 0.581 -5.466 0.785 1 86.79 127 LEU B CA 1
ATOM 2182 C C . LEU B 1 127 ? 1.567 -6.537 1.24 1 86.79 127 LEU B C 1
ATOM 2184 O O . LEU B 1 127 ? 2.429 -6.963 0.467 1 86.79 127 LEU B O 1
ATOM 2188 N N . ILE B 1 128 ? 1.378 -6.977 2.401 1 82.97 128 ILE B N 1
ATOM 2189 C CA . ILE B 1 128 ? 2.349 -7.883 3.005 1 82.97 128 ILE B CA 1
ATOM 2190 C C . ILE B 1 128 ? 2.049 -9.319 2.581 1 82.97 128 ILE B C 1
ATOM 2192 O O . ILE B 1 128 ? 2.964 -10.087 2.274 1 82.97 128 ILE B O 1
ATOM 2196 N N . GLY B 1 129 ? 0.918 -9.708 2.529 1 83.74 129 GLY B N 1
ATOM 2197 C CA . GLY B 1 129 ? 0.6 -11.116 2.347 1 83.74 129 GLY B CA 1
ATOM 2198 C C . GLY B 1 129 ? -0.304 -11.375 1.157 1 83.74 129 GLY B C 1
ATOM 2199 O O . GLY B 1 129 ? -0.726 -12.51 0.927 1 83.74 129 GLY B O 1
ATOM 2200 N N . GLY B 1 130 ? -0.564 -10.444 0.4 1 87.7 130 GLY B N 1
ATOM 2201 C CA . GLY B 1 130 ? -1.555 -10.597 -0.653 1 87.7 130 GLY B CA 1
ATOM 2202 C C . GLY B 1 130 ? -1.017 -11.314 -1.878 1 87.7 130 GLY B C 1
ATOM 2203 O O . GLY B 1 130 ? -1.785 -11.879 -2.66 1 87.7 130 GLY B O 1
ATOM 2204 N N . CYS B 1 131 ? 0.236 -11.352 -2.024 1 88.78 131 CYS B N 1
ATOM 2205 C CA . CYS B 1 131 ? 0.801 -11.817 -3.286 1 88.78 131 CYS B CA 1
ATOM 2206 C C . CYS B 1 131 ? 0.518 -13.299 -3.496 1 88.78 131 CYS B C 1
ATOM 2208 O O . CYS B 1 131 ? 0.042 -13.7 -4.56 1 88.78 131 CYS B O 1
ATOM 2210 N N . PRO B 1 132 ? 0.738 -14.216 -2.536 1 86.61 132 PRO B N 1
ATOM 2211 C CA . PRO B 1 132 ? 0.393 -15.618 -2.779 1 86.61 132 PRO B CA 1
ATOM 2212 C C . PRO B 1 132 ? -1.082 -15.812 -3.125 1 86.61 132 PRO B C 1
ATOM 2214 O O . PRO B 1 132 ? -1.412 -16.583 -4.029 1 86.61 132 PRO B O 1
ATOM 2217 N N . SER B 1 133 ? -1.94 -15.141 -2.395 1 89.04 133 SER B N 1
ATOM 2218 C CA . SER B 1 133 ? -3.37 -15.236 -2.67 1 89.04 133 SER B CA 1
ATOM 2219 C C . SER B 1 133 ? -3.699 -14.73 -4.071 1 89.04 133 SER B C 1
ATOM 2221 O O . SER B 1 133 ? -4.508 -15.332 -4.779 1 89.04 133 SER B O 1
ATOM 2223 N N . TYR B 1 134 ? -3.087 -13.639 -4.474 1 93.24 134 TYR B N 1
ATOM 2224 C CA . TYR B 1 134 ? -3.297 -13.074 -5.802 1 93.24 134 TYR B CA 1
ATOM 2225 C C . TYR B 1 134 ? -2.846 -14.046 -6.886 1 93.24 134 TYR B C 1
ATOM 2227 O O . TYR B 1 134 ? -3.586 -14.311 -7.837 1 93.24 134 TYR B O 1
ATOM 2235 N N . LEU B 1 135 ? -1.698 -14.591 -6.727 1 91.86 135 LEU B N 1
ATOM 2236 C CA . LEU B 1 135 ? -1.158 -15.5 -7.733 1 91.86 135 LEU B CA 1
ATOM 2237 C C . LEU B 1 135 ? -2.008 -16.761 -7.838 1 91.86 135 LEU B C 1
ATOM 2239 O O . LEU B 1 135 ? -2.233 -17.273 -8.937 1 91.86 135 LEU B O 1
ATOM 2243 N N . ASN B 1 136 ? -2.417 -17.261 -6.709 1 90.8 136 ASN B N 1
ATOM 2244 C CA . ASN B 1 136 ? -3.299 -18.424 -6.732 1 90.8 136 ASN B CA 1
ATOM 2245 C C . ASN B 1 136 ? -4.606 -18.122 -7.459 1 90.8 136 ASN B C 1
ATOM 2247 O O . ASN B 1 136 ? -5.085 -18.939 -8.248 1 90.8 136 ASN B O 1
ATOM 2251 N N . ALA B 1 137 ? -5.164 -17.005 -7.204 1 94.04 137 ALA B N 1
ATOM 2252 C CA . ALA B 1 137 ? -6.397 -16.592 -7.87 1 94.04 137 ALA B CA 1
ATOM 2253 C C . ALA B 1 137 ? -6.188 -16.46 -9.376 1 94.04 137 ALA B C 1
ATOM 2255 O O . ALA B 1 137 ? -7.027 -16.899 -10.166 1 94.04 137 ALA B O 1
ATOM 2256 N N . GLN B 1 138 ? -5.071 -15.842 -9.811 1 95.13 138 GLN B N 1
ATOM 2257 C CA . GLN B 1 138 ? -4.769 -15.675 -11.229 1 95.13 138 GLN B CA 1
ATOM 2258 C C . GLN B 1 138 ? -4.585 -17.025 -11.915 1 95.13 138 GLN B C 1
ATOM 2260 O O . GLN B 1 138 ? -5 -17.206 -13.062 1 95.13 138 GLN B O 1
ATOM 2265 N N . LYS B 1 139 ? -3.989 -17.973 -11.206 1 93.57 139 LYS B N 1
ATOM 2266 C CA . LYS B 1 139 ? -3.792 -19.312 -11.756 1 93.57 139 LYS B CA 1
ATOM 2267 C C . LYS B 1 139 ? -5.125 -19.952 -12.133 1 93.57 139 LYS B C 1
ATOM 2269 O O . LYS B 1 139 ? -5.206 -20.699 -13.11 1 93.57 139 LYS B O 1
ATOM 2274 N N . GLU B 1 140 ? -6.133 -19.669 -11.377 1 94.52 140 GLU B N 1
ATOM 2275 C CA . GLU B 1 140 ? -7.455 -20.227 -11.645 1 94.52 140 GLU B CA 1
ATOM 2276 C C . GLU B 1 140 ? -8.21 -19.389 -12.673 1 94.52 140 GLU B C 1
ATOM 2278 O O . GLU B 1 140 ? -8.887 -19.932 -13.548 1 94.52 140 GLU B O 1
ATOM 2283 N N . ALA B 1 141 ? -8.082 -18.141 -12.607 1 96.8 141 ALA B N 1
ATOM 2284 C CA . ALA B 1 141 ? -8.872 -17.219 -13.419 1 96.8 141 ALA B CA 1
ATOM 2285 C C . ALA B 1 141 ? -8.341 -17.155 -14.849 1 96.8 141 ALA B C 1
ATOM 2287 O O . ALA B 1 141 ? -9.047 -16.718 -15.761 1 96.8 141 ALA B O 1
ATOM 2288 N N . CYS B 1 142 ? -7.075 -17.568 -14.981 1 95.89 142 CYS B N 1
ATOM 2289 C CA . CYS B 1 142 ? -6.437 -17.483 -16.29 1 95.89 142 CYS B CA 1
ATOM 2290 C C . CYS B 1 142 ? -6.042 -18.866 -16.795 1 95.89 142 CYS B C 1
ATOM 2292 O O . CYS B 1 142 ? -5.958 -19.816 -16.014 1 95.89 142 CYS B O 1
ATOM 2294 N N . PHE B 1 143 ? -5.881 -19.034 -18.061 1 92.33 143 PHE B N 1
ATOM 2295 C CA . PHE B 1 143 ? -5.274 -20.23 -18.635 1 92.33 143 PHE B CA 1
ATOM 2296 C C . PHE B 1 143 ? -4.157 -19.858 -19.603 1 92.33 143 PHE B C 1
ATOM 2298 O O . PHE B 1 143 ? -4.189 -18.789 -20.216 1 92.33 143 PHE B O 1
ATOM 2305 N N . CYS B 1 144 ? -3.196 -20.664 -19.661 1 88.86 144 CYS B N 1
ATOM 2306 C CA . CYS B 1 144 ? -2.086 -20.509 -20.593 1 88.86 144 CYS B CA 1
ATOM 2307 C C . CYS B 1 144 ? -2.267 -21.407 -21.811 1 88.86 144 CYS B C 1
ATOM 2309 O O . CYS B 1 144 ? -2.597 -22.586 -21.675 1 88.86 144 CYS B O 1
ATOM 2311 N N . PRO B 1 145 ? -2.223 -20.798 -22.973 1 80.5 145 PRO B N 1
ATOM 2312 C CA . PRO B 1 145 ? -2.503 -21.53 -24.21 1 80.5 145 PRO B CA 1
ATOM 2313 C C . PRO B 1 145 ? -1.661 -22.796 -24.351 1 80.5 145 PRO B C 1
ATOM 2315 O O . PRO B 1 145 ? -2.117 -23.783 -24.933 1 80.5 145 PRO B O 1
ATOM 2318 N N . VAL B 1 146 ? -0.387 -22.681 -24.049 1 69.73 146 VAL B N 1
ATOM 2319 C CA . VAL B 1 146 ? 0.367 -23.913 -24.252 1 69.73 146 VAL B CA 1
ATOM 2320 C C . VAL B 1 146 ? -0.001 -24.929 -23.173 1 69.73 146 VAL B C 1
ATOM 2322 O O . VAL B 1 146 ? 0.421 -26.086 -23.231 1 69.73 146 VAL B O 1
ATOM 2325 N N . ASP B 1 147 ? -0.632 -24.459 -22.221 1 59.31 147 ASP B N 1
ATOM 2326 C CA . ASP B 1 147 ? -1.05 -25.405 -21.191 1 59.31 147 ASP B CA 1
ATOM 2327 C C . ASP B 1 147 ? -2.105 -26.37 -21.728 1 59.31 147 ASP B C 1
ATOM 2329 O O . ASP B 1 147 ? -3.222 -25.96 -22.051 1 59.31 147 ASP B O 1
ATOM 2333 N N . THR B 1 148 ? -1.63 -27.389 -22.409 1 52.04 148 THR B N 1
ATOM 2334 C CA . THR B 1 148 ? -2.442 -28.451 -22.992 1 52.04 148 THR B CA 1
ATOM 2335 C C . THR B 1 148 ? -3.381 -29.049 -21.948 1 52.04 148 THR B C 1
ATOM 2337 O O . THR B 1 148 ? -4.312 -29.781 -22.29 1 52.04 148 THR B O 1
ATOM 2340 N N . THR B 1 149 ? -2.974 -28.991 -20.759 1 52.15 149 THR B N 1
ATOM 2341 C CA . THR B 1 149 ? -3.758 -29.808 -19.839 1 52.15 149 THR B CA 1
ATOM 2342 C C . THR B 1 149 ? -5.098 -29.144 -19.534 1 52.15 149 THR B C 1
ATOM 2344 O O . THR B 1 149 ? -6.009 -29.786 -19.007 1 52.15 149 THR B O 1
ATOM 2347 N N . LYS B 1 150 ? -5.155 -27.872 -19.513 1 52.53 150 LYS B N 1
ATOM 2348 C CA . LYS B 1 150 ? -6.449 -27.275 -19.192 1 52.53 150 LYS B CA 1
ATOM 2349 C C . LYS B 1 150 ? -7.254 -26.994 -20.458 1 52.53 150 LYS B C 1
ATOM 2351 O O . LYS B 1 150 ? -8.168 -26.168 -20.449 1 52.53 150 LYS B O 1
ATOM 2356 N N . ARG B 1 151 ? -6.821 -27.507 -21.665 1 47.28 151 ARG B N 1
ATOM 2357 C CA . ARG B 1 151 ? -7.687 -27.37 -22.831 1 47.28 151 ARG B CA 1
ATOM 2358 C C . ARG B 1 151 ? -9.042 -28.026 -22.588 1 47.28 151 ARG B C 1
ATOM 2360 O O . ARG B 1 151 ? -9.111 -29.168 -22.129 1 47.28 151 ARG B O 1
ATOM 2367 N N . PRO B 1 152 ? -10.119 -27.31 -22.466 1 46.02 152 PRO B N 1
ATOM 2368 C CA . PRO B 1 152 ? -11.32 -28.145 -22.544 1 46.02 152 PRO B CA 1
ATOM 2369 C C . PRO B 1 152 ? -11.252 -29.173 -23.67 1 46.02 152 PRO B C 1
ATOM 2371 O O . PRO B 1 152 ? -10.609 -28.93 -24.695 1 46.02 152 PRO B O 1
ATOM 2374 N N . SER B 1 153 ? -11.375 -30.53 -23.327 1 41.56 153 SER B N 1
ATOM 2375 C CA . SER B 1 153 ? -11.526 -31.643 -24.258 1 41.56 153 SER B CA 1
ATOM 2376 C C . SER B 1 153 ? -12.214 -31.198 -25.544 1 41.56 153 SER B C 1
ATOM 2378 O O . SER B 1 153 ? -11.903 -31.7 -26.626 1 41.56 153 SER B O 1
ATOM 2380 N N . ASN B 1 154 ? -13.265 -30.361 -25.497 1 40.33 154 ASN B N 1
ATOM 2381 C CA . ASN B 1 154 ? -14.141 -30.331 -26.663 1 40.33 154 ASN B CA 1
ATOM 2382 C C . ASN B 1 154 ? -13.54 -29.502 -27.795 1 40.33 154 ASN B C 1
ATOM 2384 O O . ASN B 1 154 ? -14.15 -29.356 -28.855 1 40.33 154 ASN B O 1
ATOM 2388 N N . GLU B 1 155 ? -12.477 -28.763 -27.559 1 36.8 155 GLU B N 1
ATOM 2389 C CA . GLU B 1 155 ? -12.081 -28.136 -28.816 1 36.8 155 GLU B CA 1
ATOM 2390 C C . GLU B 1 155 ? -11.069 -28.996 -29.568 1 36.8 155 GLU B C 1
ATOM 2392 O O . GLU B 1 155 ? -10.405 -28.519 -30.49 1 36.8 155 GLU B O 1
ATOM 2397 N N . LEU B 1 156 ? -10.828 -30.283 -29.212 1 29.96 156 LEU B N 1
ATOM 2398 C CA . LEU B 1 156 ? -10.312 -31.097 -30.307 1 29.96 156 LEU B CA 1
ATOM 2399 C C . LEU B 1 156 ? -11.397 -31.361 -31.346 1 29.96 156 LEU B C 1
ATOM 2401 O O . LEU B 1 156 ? -12.527 -31.709 -30.995 1 29.96 156 LEU B O 1
#

Foldseek 3Di:
DVLLVVLLVLLVVVCVVVVQLVPDDLFAADPVRDAWAFDPPDDFDADFADDPVRHDDCVSQLDVQLRVLRRQLSRQLLAAPRDLVVSLVSSLVSQLCVLVVDPVNVVPVVSSVSSNSSSVSSSVSCNRNVSVVSNVSNPRRTDDVVPVVPPPPPVD/DVLLVVLLVLLVVVCVVVVQLVPDDLFAADPVRDAWAFDPPDDFDADFADDPVRHDDCVSQLDVQLRVLRRQLSRQLLAAPRDLVVSLVSSLVSQLCVLVVDPVNVVPVVSSVSSNSSSVSSSVSCNRNVSVVSNVSNPRRTDDVVPVVPPPPPVD

InterPro domains:
  IPR010711 Group XII secretory phospholipase A2 precursor [PF06951] (6-148)
  IPR010711 Group XII secretory phospholipase A2 precursor [PTHR12824] (11-145)
  IPR033113 Phospholipase A2, histidine active site [PS00118] (69-76)
  IPR036444 Phospholipase A2 domain superfamily [G3DSA:1.20.90.10] (8-130)
  IPR036444 Phospholipase A2 domain superfamily [SSF48619] (22-127)

Secondary structure (DSSP, 8-state):
-HHHHHHHHHHHHGGG-HHHH--S------TTSPPPEE-TT-------BS-GGGPBPGGGSS-THHHHHHHHHHHHHTSTT--HHHHHHHHHHHHHHHHHH-HHHHH-HHHHHHHHHHHHHHHHHHHHHHHHHHHHHHHHHEE-TT--TTS-GGG-/-HHHHHHHHHHHHGGG-HHHHS-S------TTSPPPEE-TT-------BS-GGGPBPGGGSS-THHHHHHHHHHHHHTSTT--HHHHHHHHHHHHHHHHHH-HHHHH-HHHHHHHHHHHHHHHHHHHHHHHHHHHHHHHHHEE-TT--TTS-GGG-

Sequence (312 aa):
MENAVKVLNKLSEVQGHISSIAEEECIFKCPDGSPPKRNKYYKAATNGCGPEGAKVDNAYLPFDGMTKCCNEHDICYETCNKDKDECDLSFKRCLYRICDNNKQLKEVEFIRTGCKLAAKGFSSATLIGGCPSYLNAQKEACFCPVDTTKRPSNELMENAVKVLNKLSEVQGHISSIAEEECIFKCPDGSPPKRNKYYKAATNGCGPEGAKVDNAYLPFDGMTKCCNEHDICYETCNKDKDECDLSFKRCLYRICDNNKQLKEVEFIRTGCKLAAKGFSSATLIGGCPSYLNAQKEACFCPVDTTKRPSNEL

pLDDT: mean 77.5, std 17.77, range [29.7, 97.93]

Solvent-accessible surface area (backbone atoms only — not comparable to full-atom values): 16953 Å² total; per-residue (Å²): 94,68,44,27,50,49,50,43,52,60,51,55,64,63,56,78,48,55,72,61,44,20,63,78,70,74,63,85,71,31,96,85,66,50,73,66,36,71,29,88,86,49,72,64,62,63,76,42,34,56,54,93,92,53,56,50,57,71,86,49,40,89,44,75,67,45,41,56,35,28,27,53,37,34,37,41,41,27,34,49,86,55,55,58,68,60,39,48,51,52,33,37,51,45,36,44,45,52,41,69,68,32,65,76,28,68,76,33,65,69,55,30,40,25,38,33,37,32,33,49,38,55,42,43,37,47,69,50,54,28,46,58,58,37,44,54,31,30,62,58,16,22,42,38,81,84,46,66,82,74,49,66,75,76,80,110,93,66,43,28,50,49,50,41,51,60,50,54,64,63,58,77,47,54,71,60,46,21,63,79,70,74,62,84,72,30,95,85,67,51,73,64,36,72,29,89,86,50,73,64,62,63,78,40,34,56,53,94,90,54,56,50,57,70,87,49,41,88,43,75,66,45,40,56,34,28,28,53,36,35,37,41,41,26,34,48,86,56,54,56,69,59,39,48,50,52,34,38,52,45,35,46,45,51,42,68,69,32,65,77,29,68,76,33,64,69,55,30,39,26,38,33,36,32,32,47,36,54,40,44,38,46,70,52,54,30,46,57,58,35,46,55,30,31,62,57,15,22,40,42,80,82,45,66,81,76,48,66,73,77,79,109

Radius of gyration: 21.29 Å; Cα contacts (8 Å, |Δi|>4): 440; chains: 2; bounding box: 47×76×50 Å

Organism: Laodelphax striatellus (NCBI:txid195883)